Protein AF-0000000068884049 (afdb_homodimer)

Foldseek 3Di:
DDKDKDKLPDALVNLQVQCVLVPHDHDDSVVSRVVSVQADIKMFMDDVRHTFWMKGWHDDQEAEIEIPRTGGHPVCPPPCNSVVRVVVHVVVSVVRYDPPHYYYYDDDPPCVVVVVVVPDDDPDDVVRHHDDDDDDDDDPPPPVVVVPPVDDD/DDKDKDKLPDALVNLQVQCVLVPHDHDDSVVSRVVSVQADIKMFMDDVRHTFWMKGWHDDQEAEIEIPRTGGRPVCPPPCNSVVRVVVHVVVSVVRYDPPHYYYYDDDPPCVVVVVVVPDDDPDDVVRHHDDDDDDDDDPPPPVVPVPPPPPD

Structure (mmCIF, N/CA/C/O backbone):
data_AF-0000000068884049-model_v1
#
loop_
_entity.id
_entity.type
_entity.pdbx_description
1 polymer 'N-acetyltransferase domain-containing protein'
#
loop_
_atom_site.group_PDB
_atom_site.id
_atom_site.type_symbol
_atom_site.label_atom_id
_atom_site.label_alt_id
_atom_site.label_comp_id
_atom_site.label_asym_id
_atom_site.label_entity_id
_atom_site.label_seq_id
_atom_site.pdbx_PDB_ins_code
_atom_site.Cartn_x
_atom_site.Cartn_y
_atom_site.Cartn_z
_atom_site.occupancy
_atom_site.B_iso_or_equiv
_atom_site.auth_seq_id
_atom_site.auth_comp_id
_atom_site.auth_asym_id
_atom_site.auth_atom_id
_atom_site.pdbx_PDB_model_num
ATOM 1 N N . MET A 1 1 ? 10.391 31.203 7.555 1 81.56 1 MET A N 1
ATOM 2 C CA . MET A 1 1 ? 9.609 30.016 7.879 1 81.56 1 MET A CA 1
ATOM 3 C C . MET A 1 1 ? 10.523 28.812 8.086 1 81.56 1 MET A C 1
ATOM 5 O O . MET A 1 1 ? 11.328 28.469 7.223 1 81.56 1 MET A O 1
ATOM 9 N N . CYS A 1 2 ? 10.578 28.375 9.461 1 93.12 2 CYS A N 1
ATOM 10 C CA . CYS A 1 2 ? 11.469 27.281 9.82 1 93.12 2 CYS A CA 1
ATOM 11 C C . CYS A 1 2 ? 10.711 25.953 9.859 1 93.12 2 CYS A C 1
ATOM 13 O O . CYS A 1 2 ? 9.844 25.766 10.711 1 93.12 2 CYS A O 1
ATOM 15 N N . ILE A 1 3 ? 10.984 25.109 8.938 1 98.19 3 ILE A N 1
ATOM 16 C CA . ILE A 1 3 ? 10.359 23.781 8.891 1 98.19 3 ILE A CA 1
ATOM 17 C C . ILE A 1 3 ? 11.195 22.781 9.68 1 98.19 3 ILE A C 1
ATOM 19 O O . ILE A 1 3 ? 12.422 22.75 9.531 1 98.19 3 ILE A O 1
ATOM 23 N N . SER A 1 4 ? 10.562 22.016 10.617 1 98.44 4 SER A N 1
ATOM 24 C CA . SER A 1 4 ? 11.227 20.938 11.32 1 98.44 4 SER A CA 1
ATOM 25 C C . SER A 1 4 ? 10.422 19.641 11.227 1 98.44 4 SER A C 1
ATOM 27 O O . SER A 1 4 ? 9.203 19.672 11.094 1 98.44 4 SER A O 1
ATOM 29 N N . ILE A 1 5 ? 11.141 18.484 11.289 1 98.75 5 ILE A N 1
ATOM 30 C CA . ILE A 1 5 ? 10.523 17.156 11.172 1 98.75 5 ILE A CA 1
ATOM 31 C C . ILE A 1 5 ? 10.812 16.344 12.438 1 98.75 5 ILE A C 1
ATOM 33 O O . ILE A 1 5 ? 11.953 16.281 12.898 1 98.75 5 ILE A O 1
ATOM 37 N N . GLN A 1 6 ? 9.797 15.781 12.984 1 98.81 6 GLN A N 1
ATOM 38 C CA . GLN A 1 6 ? 9.969 14.812 14.062 1 98.81 6 GLN A CA 1
ATOM 39 C C . GLN A 1 6 ? 9.586 13.406 13.602 1 98.81 6 GLN A C 1
ATOM 41 O O . GLN A 1 6 ? 8.484 13.195 13.086 1 98.81 6 GLN A O 1
ATOM 46 N N . GLN A 1 7 ? 10.484 12.438 13.875 1 98.44 7 GLN A N 1
ATOM 47 C CA . GLN A 1 7 ? 10.273 11.055 13.469 1 98.44 7 GLN A CA 1
ATOM 48 C C . GLN A 1 7 ? 9.453 10.289 14.5 1 98.44 7 GLN A C 1
ATOM 50 O O . GLN A 1 7 ? 9.656 10.461 15.711 1 98.44 7 GLN A O 1
ATOM 55 N N . ASP A 1 8 ? 8.531 9.547 14.008 1 98.12 8 ASP A N 1
ATOM 56 C CA . ASP A 1 8 ? 7.75 8.609 14.805 1 98.12 8 ASP A CA 1
ATOM 57 C C . ASP A 1 8 ? 7.102 9.312 16 1 98.12 8 ASP A C 1
ATOM 59 O O . ASP A 1 8 ? 7.109 8.789 17.109 1 98.12 8 ASP A O 1
ATOM 63 N N . ALA A 1 9 ? 6.609 10.516 15.734 1 98.12 9 ALA A N 1
ATOM 64 C CA . ALA A 1 9 ? 5.984 11.336 16.766 1 98.12 9 ALA A CA 1
ATOM 65 C C . ALA A 1 9 ? 4.484 11.469 16.531 1 98.12 9 ALA A C 1
ATOM 67 O O . ALA A 1 9 ? 3.795 12.195 17.25 1 98.12 9 ALA A O 1
ATOM 68 N N . LEU A 1 10 ? 3.979 10.789 15.531 1 98.75 10 LEU A N 1
ATOM 69 C CA . LEU A 1 10 ? 2.564 10.867 15.172 1 98.75 10 LEU A CA 1
ATOM 70 C C . LEU A 1 10 ? 1.708 10.109 16.188 1 98.75 10 LEU A C 1
ATOM 72 O O . LEU A 1 10 ? 1.851 8.891 16.328 1 98.75 10 LEU A O 1
ATOM 76 N N . THR A 1 11 ? 0.902 10.859 16.891 1 98.62 11 THR A N 1
ATOM 77 C CA . THR A 1 11 ? -0.038 10.242 17.812 1 98.62 11 THR A CA 1
ATOM 78 C C . THR A 1 11 ? -1.391 10.016 17.156 1 98.62 11 THR A C 1
ATOM 80 O O . THR A 1 11 ? -1.687 10.617 16.109 1 98.62 11 THR A O 1
ATOM 83 N N . ALA A 1 12 ? -2.197 9.164 17.797 1 98.81 12 ALA A N 1
ATOM 84 C CA . ALA A 1 12 ? -3.539 8.914 17.281 1 98.81 12 ALA A CA 1
ATOM 85 C C . ALA A 1 12 ? -4.352 10.203 17.203 1 98.81 12 ALA A C 1
ATOM 87 O O . ALA A 1 12 ? -5.078 10.438 16.25 1 98.81 12 ALA A O 1
ATOM 88 N N . GLU A 1 13 ? -4.18 11.016 18.156 1 98.5 13 GLU A N 1
ATOM 89 C CA . GLU A 1 13 ? -4.898 12.281 18.203 1 98.5 13 GLU A CA 1
ATOM 90 C C . GLU A 1 13 ? -4.492 13.195 17.047 1 98.5 13 GLU A C 1
ATOM 92 O O . GLU A 1 13 ? -5.352 13.766 16.375 1 98.5 13 GLU A O 1
ATOM 97 N N . LEU A 1 14 ? -3.215 13.352 16.875 1 98.62 14 LEU A N 1
ATOM 98 C CA . LEU A 1 14 ? -2.713 14.195 15.805 1 98.62 14 LEU A CA 1
ATOM 99 C C . LEU A 1 14 ? -3.135 13.656 14.445 1 98.62 14 LEU A C 1
ATOM 101 O O . LEU A 1 14 ? -3.531 14.422 13.562 1 98.62 14 LEU A O 1
ATOM 105 N N . TYR A 1 15 ? -3.023 12.367 14.344 1 98.88 15 TYR A N 1
ATOM 106 C CA . TYR A 1 15 ? -3.432 11.68 13.125 1 98.88 15 TYR A CA 1
ATOM 107 C C . TYR A 1 15 ? -4.875 12.023 12.766 1 98.88 15 TYR A C 1
ATOM 109 O O . TYR A 1 15 ? -5.152 12.484 11.656 1 98.88 15 TYR A O 1
ATOM 117 N N . VAL A 1 16 ? -5.762 11.867 13.672 1 98.75 16 VAL A N 1
ATOM 118 C CA . VAL A 1 16 ? -7.188 12.07 13.438 1 98.75 16 VAL A CA 1
ATOM 119 C C . VAL A 1 16 ? -7.461 13.555 13.195 1 98.75 16 VAL A C 1
ATOM 121 O O . VAL A 1 16 ? -8.188 13.914 12.258 1 98.75 16 VAL A O 1
ATOM 124 N N . SER A 1 17 ? -6.832 14.422 13.961 1 98.38 17 SER A N 1
ATOM 125 C CA . SER A 1 17 ? -7.098 15.859 13.875 1 98.38 17 SER A CA 1
ATOM 126 C C . SER A 1 17 ? -6.641 16.422 12.539 1 98.38 17 SER A C 1
ATOM 128 O O . SER A 1 17 ? -7.355 17.219 11.922 1 98.38 17 SER A O 1
ATOM 130 N N . VAL A 1 18 ? -5.449 16.047 12.055 1 98.69 18 VAL A N 1
ATOM 131 C CA . VAL A 1 18 ? -4.902 16.594 10.812 1 98.69 18 VAL A CA 1
ATOM 132 C C . VAL A 1 18 ? -5.715 16.078 9.625 1 98.69 18 VAL A C 1
ATOM 134 O O . VAL A 1 18 ? -6.035 16.844 8.711 1 98.69 18 VAL A O 1
ATOM 137 N N . ARG A 1 19 ? -6.055 14.812 9.641 1 98.38 19 ARG A N 1
ATOM 138 C CA . ARG A 1 19 ? -6.875 14.242 8.57 1 98.38 19 ARG A CA 1
ATOM 139 C C . ARG A 1 19 ? -8.242 14.922 8.516 1 98.38 19 ARG A C 1
ATOM 141 O O . ARG A 1 19 ? -8.727 15.258 7.43 1 98.38 19 ARG A O 1
ATOM 148 N N . ASP A 1 20 ? -8.82 15.195 9.664 1 97.94 20 ASP A N 1
ATOM 149 C CA . ASP A 1 20 ? -10.117 15.859 9.734 1 97.94 20 ASP A CA 1
ATOM 150 C C . ASP A 1 20 ? -10.047 17.266 9.141 1 97.94 20 ASP A C 1
ATOM 152 O O . ASP A 1 20 ? -10.977 17.719 8.477 1 97.94 20 ASP A O 1
ATOM 156 N N . ALA A 1 21 ? -8.977 17.891 9.391 1 97.81 21 ALA A N 1
ATOM 157 C CA . ALA A 1 21 ? -8.805 19.281 8.977 1 97.81 21 ALA A CA 1
ATOM 158 C C . ALA A 1 21 ? -8.852 19.422 7.461 1 97.81 21 ALA A C 1
ATOM 160 O O . ALA A 1 21 ? -9.148 20.484 6.934 1 97.81 21 ALA A O 1
ATOM 161 N N . VAL A 1 22 ? -8.539 18.344 6.766 1 96.75 22 VAL A N 1
ATOM 162 C CA . VAL A 1 22 ? -8.523 18.438 5.309 1 96.75 22 VAL A CA 1
ATOM 163 C C . VAL A 1 22 ? -9.68 17.625 4.727 1 96.75 22 VAL A C 1
ATOM 165 O O . VAL A 1 22 ? -9.719 17.359 3.521 1 96.75 22 VAL A O 1
ATOM 168 N N . GLY A 1 23 ? -10.562 17.141 5.531 1 96.31 23 GLY A N 1
ATOM 169 C CA . GLY A 1 23 ? -11.805 16.531 5.074 1 96.31 23 GLY A CA 1
ATOM 170 C C . GLY A 1 23 ? -11.656 15.055 4.762 1 96.31 23 GLY A C 1
ATOM 171 O O . GLY A 1 23 ? -12.469 14.492 4.027 1 96.31 23 GLY A O 1
ATOM 172 N N . PHE A 1 24 ? -10.656 14.359 5.262 1 97.12 24 PHE A N 1
ATOM 173 C CA . PHE A 1 24 ? -10.516 12.922 5.055 1 97.12 24 PHE A CA 1
ATOM 174 C C . PHE A 1 24 ? -11.469 12.156 5.961 1 97.12 24 PHE A C 1
ATOM 176 O O . PHE A 1 24 ? -12.008 12.711 6.922 1 97.12 24 PHE A O 1
ATOM 183 N N . TYR A 1 25 ? -11.648 10.922 5.621 1 97.06 25 TYR A N 1
ATOM 184 C CA . TYR A 1 25 ? -12.531 10.086 6.418 1 97.06 25 TYR A CA 1
ATOM 185 C C . TYR A 1 25 ? -12.094 10.062 7.879 1 97.06 25 TYR A C 1
ATOM 187 O O . TYR A 1 25 ? -10.906 9.922 8.18 1 97.06 25 TYR A O 1
ATOM 195 N N . HIS A 1 26 ? -13.07 10.188 8.75 1 98.38 26 HIS A N 1
ATOM 196 C CA . HIS A 1 26 ? -12.812 10.195 10.188 1 98.38 26 HIS A CA 1
ATOM 197 C C . HIS A 1 26 ? -12.742 8.781 10.742 1 98.38 26 HIS A C 1
ATOM 199 O O . HIS A 1 26 ? -13.727 8.039 10.68 1 98.38 26 HIS A O 1
ATOM 205 N N . TYR A 1 27 ? -11.594 8.438 11.352 1 98.38 27 TYR A N 1
ATOM 206 C CA . TYR A 1 27 ? -11.438 7.156 12.031 1 98.38 27 TYR A CA 1
ATOM 207 C C . TYR A 1 27 ? -11.516 7.328 13.539 1 98.38 27 TYR A C 1
ATOM 209 O O . TYR A 1 27 ? -11.102 8.359 14.078 1 98.38 27 TYR A O 1
ATOM 217 N N . ASP A 1 28 ? -11.969 6.254 14.164 1 98.12 28 ASP A N 1
ATOM 218 C CA . ASP A 1 28 ? -11.914 6.219 15.625 1 98.12 28 ASP A CA 1
ATOM 219 C C . ASP A 1 28 ? -10.469 6.293 16.125 1 98.12 28 ASP A C 1
ATOM 221 O O . ASP A 1 28 ? -9.57 5.699 15.523 1 98.12 28 ASP A O 1
ATOM 225 N N . ARG A 1 29 ? -10.336 6.93 17.25 1 98.38 29 ARG A N 1
ATOM 226 C CA . ARG A 1 29 ? -9 7.133 17.797 1 98.38 29 ARG A CA 1
ATOM 227 C C . ARG A 1 29 ? -8.32 5.801 18.109 1 98.38 29 ARG A C 1
ATOM 229 O O . ARG A 1 29 ? -7.113 5.652 17.922 1 98.38 29 ARG A O 1
ATOM 236 N N . GLU A 1 30 ? -9.062 4.895 18.578 1 98.62 30 GLU A N 1
ATOM 237 C CA . GLU A 1 30 ? -8.492 3.592 18.906 1 98.62 30 GLU A CA 1
ATOM 238 C C . GLU A 1 30 ? -8.031 2.871 17.641 1 98.62 30 GLU A C 1
ATOM 240 O O . GLU A 1 30 ? -6.98 2.217 17.641 1 98.62 30 GLU A O 1
ATOM 245 N N . ASP A 1 31 ? -8.82 2.971 16.625 1 98.81 31 ASP A N 1
ATOM 246 C CA . ASP A 1 31 ? -8.406 2.402 15.344 1 98.81 31 ASP A CA 1
ATOM 247 C C . ASP A 1 31 ? -7.129 3.072 14.828 1 98.81 31 ASP A C 1
ATOM 249 O O . ASP A 1 31 ? -6.23 2.402 14.32 1 98.81 31 ASP A O 1
ATOM 253 N N . ALA A 1 32 ? -7.113 4.391 15 1 98.81 32 ALA A N 1
ATOM 254 C CA . ALA A 1 32 ? -5.926 5.141 14.602 1 98.81 32 ALA A CA 1
ATOM 255 C C . ALA A 1 32 ? -4.699 4.691 15.398 1 98.81 32 ALA A C 1
ATOM 257 O O . ALA A 1 32 ? -3.617 4.516 14.836 1 98.81 32 ALA A O 1
ATOM 258 N N . ARG A 1 33 ? -4.891 4.535 16.656 1 98.81 33 ARG A N 1
ATOM 259 C CA . ARG A 1 33 ? -3.793 4.086 17.5 1 98.81 33 ARG A CA 1
ATOM 260 C C . ARG A 1 33 ? -3.27 2.729 17.047 1 98.81 33 ARG A C 1
ATOM 262 O O . ARG A 1 33 ? -2.061 2.535 16.922 1 98.81 33 ARG A O 1
ATOM 269 N N . MET A 1 34 ? -4.133 1.766 16.812 1 98.81 34 MET A N 1
ATOM 270 C CA . MET A 1 34 ? -3.752 0.428 16.359 1 98.81 34 MET A CA 1
ATOM 271 C C . MET A 1 34 ? -3.045 0.484 15.016 1 98.81 34 MET A C 1
ATOM 273 O O . MET A 1 34 ? -2.066 -0.229 14.797 1 98.81 34 MET A O 1
ATOM 277 N N . ALA A 1 35 ? -3.574 1.325 14.172 1 98.88 35 ALA A N 1
ATOM 278 C CA . ALA A 1 35 ? -2.969 1.471 12.844 1 98.88 35 ALA A CA 1
ATOM 279 C C . ALA A 1 35 ? -1.554 2.031 12.953 1 98.88 35 ALA A C 1
ATOM 281 O O . ALA A 1 35 ? -0.64 1.56 12.273 1 98.88 35 ALA A O 1
ATOM 282 N N . LEU A 1 36 ? -1.418 3.082 13.766 1 98.81 36 LEU A N 1
ATOM 283 C CA . LEU A 1 36 ? -0.105 3.697 13.922 1 98.81 36 LEU A CA 1
ATOM 284 C C . LEU A 1 36 ? 0.884 2.717 14.547 1 98.81 36 LEU A C 1
ATOM 286 O O . LEU A 1 36 ? 2.061 2.695 14.172 1 98.81 36 LEU A O 1
ATOM 290 N N . ASP A 1 37 ? 0.431 1.861 15.453 1 98.44 37 ASP A N 1
ATOM 291 C CA . ASP A 1 37 ? 1.274 0.846 16.078 1 98.44 37 ASP A CA 1
ATOM 292 C C . ASP A 1 37 ? 1.712 -0.205 15.055 1 98.44 37 ASP A C 1
ATOM 294 O O . ASP A 1 37 ? 2.797 -0.776 15.172 1 98.44 37 ASP A O 1
ATOM 298 N N . GLY A 1 38 ? 0.862 -0.448 14.102 1 98.62 38 GLY A N 1
ATOM 299 C CA . GLY A 1 38 ? 1.14 -1.484 13.125 1 98.62 38 GLY A CA 1
ATOM 300 C C . GLY A 1 38 ? 1.863 -0.964 11.891 1 98.62 38 GLY A C 1
ATOM 301 O O . GLY A 1 38 ? 2.26 -1.743 11.023 1 98.62 38 GLY A O 1
ATOM 302 N N . GLY A 1 39 ? 2.033 0.363 11.773 1 98.62 39 GLY A N 1
ATOM 303 C CA . GLY A 1 39 ? 2.748 0.95 10.656 1 98.62 39 GLY A CA 1
ATOM 304 C C . GLY A 1 39 ? 4.254 0.871 10.797 1 98.62 39 GLY A C 1
ATOM 305 O O . GLY A 1 39 ? 4.762 0.289 11.758 1 98.62 39 GLY A O 1
ATOM 306 N N . LEU A 1 40 ? 4.996 1.394 9.836 1 98.75 40 LEU A N 1
ATOM 307 C CA . LEU A 1 40 ? 6.453 1.308 9.852 1 98.75 40 LEU A CA 1
ATOM 308 C C . LEU A 1 40 ? 7.066 2.578 10.43 1 98.75 40 LEU A C 1
ATOM 310 O O . LEU A 1 40 ? 7.785 2.523 11.43 1 98.75 40 LEU A O 1
ATOM 314 N N . TYR A 1 41 ? 6.742 3.688 9.648 1 98.38 41 TYR A N 1
ATOM 315 C CA . TYR A 1 41 ? 7.312 4.988 9.984 1 98.38 41 TYR A CA 1
ATOM 316 C C . TYR A 1 41 ? 6.258 6.082 9.914 1 98.38 41 TYR A C 1
ATOM 318 O O . TYR A 1 41 ? 5.262 5.949 9.203 1 98.38 41 TYR A O 1
ATOM 326 N N . SER A 1 42 ? 6.527 7.121 10.727 1 98.88 42 SER A N 1
ATOM 327 C CA . SER A 1 42 ? 5.715 8.328 10.602 1 98.88 42 SER A CA 1
ATOM 328 C C . SER A 1 42 ? 6.539 9.578 10.883 1 98.88 42 SER A C 1
ATOM 330 O O . SER A 1 42 ? 7.613 9.5 11.484 1 98.88 42 SER A O 1
ATOM 332 N N . VAL A 1 43 ? 6.004 10.703 10.414 1 98.81 43 VAL A N 1
ATOM 333 C CA . VAL A 1 43 ? 6.641 11.984 10.711 1 98.81 43 VAL A CA 1
ATOM 334 C C . VAL A 1 43 ? 5.578 13.039 10.977 1 98.81 43 VAL A C 1
ATOM 336 O O . VAL A 1 43 ? 4.453 12.945 10.484 1 98.81 43 VAL A O 1
ATOM 339 N N . VAL A 1 44 ? 5.988 13.961 11.766 1 98.94 44 VAL A N 1
ATOM 340 C CA . VAL A 1 44 ? 5.242 15.195 11.969 1 98.94 44 VAL A CA 1
ATOM 341 C C . VAL A 1 44 ? 6.102 16.391 11.578 1 98.94 44 VAL A C 1
ATOM 343 O O . VAL A 1 44 ? 7.258 16.5 11.992 1 98.94 44 VAL A O 1
ATOM 346 N N . ALA A 1 45 ? 5.566 17.219 10.758 1 98.88 45 ALA A N 1
ATOM 347 C CA . ALA A 1 45 ? 6.238 18.453 10.359 1 98.88 45 ALA A CA 1
ATOM 348 C C . ALA A 1 45 ? 5.703 19.641 11.141 1 98.88 45 ALA A C 1
ATOM 350 O O . ALA A 1 45 ? 4.492 19.766 11.344 1 98.88 45 ALA A O 1
ATOM 351 N N . TYR A 1 46 ? 6.602 20.5 11.492 1 98.75 46 TYR A N 1
ATOM 352 C CA . TYR A 1 46 ? 6.27 21.719 12.195 1 98.75 46 TYR A CA 1
ATOM 353 C C . TYR A 1 46 ? 6.781 22.938 11.438 1 98.75 46 TYR A C 1
ATOM 355 O O . TYR A 1 46 ? 7.852 22.891 10.828 1 98.75 46 TYR A O 1
ATOM 363 N N . VAL A 1 47 ? 5.973 24 11.5 1 98.5 47 VAL A N 1
ATOM 364 C CA . VAL A 1 47 ? 6.414 25.328 11.055 1 98.5 47 VAL A CA 1
ATOM 365 C C . VAL A 1 47 ? 6.359 26.312 12.227 1 98.5 47 VAL A C 1
ATOM 367 O O . VAL A 1 47 ? 5.293 26.547 12.797 1 98.5 47 VAL A O 1
ATOM 370 N N . ASP A 1 48 ? 7.531 26.781 12.555 1 97.56 48 ASP A N 1
ATOM 371 C CA . ASP A 1 48 ? 7.637 27.703 13.68 1 97.56 48 ASP A CA 1
ATOM 372 C C . ASP A 1 48 ? 6.992 27.109 14.93 1 97.56 48 ASP A C 1
ATOM 374 O O . ASP A 1 48 ? 6.227 27.797 15.617 1 97.56 48 ASP A O 1
ATOM 378 N N . GLY A 1 49 ? 7.121 25.797 15.047 1 97.06 49 GLY A N 1
ATOM 379 C CA . GLY A 1 49 ? 6.707 25.125 16.266 1 97.06 49 GLY A CA 1
ATOM 380 C C . GLY A 1 49 ? 5.27 24.641 16.219 1 97.06 49 GLY A C 1
ATOM 381 O O . GLY A 1 49 ? 4.793 24 17.156 1 97.06 49 GLY A O 1
ATOM 382 N N . GLN A 1 50 ? 4.594 24.922 15.141 1 98 50 GLN A N 1
ATOM 383 C CA . GLN A 1 50 ? 3.203 24.516 14.992 1 98 50 GLN A CA 1
ATOM 384 C C . GLN A 1 50 ? 3.082 23.344 14.016 1 98 50 GLN A C 1
ATOM 386 O O . GLN A 1 50 ? 3.771 23.312 12.992 1 98 50 GLN A O 1
ATOM 391 N N . VAL A 1 51 ? 2.135 22.438 14.406 1 98.69 51 VAL A N 1
ATOM 392 C CA . VAL A 1 51 ? 1.917 21.312 13.516 1 98.69 51 VAL A CA 1
ATOM 393 C C . VAL A 1 51 ? 1.484 21.812 12.133 1 98.69 51 VAL A C 1
ATOM 395 O O . VAL A 1 51 ? 0.552 22.609 12.023 1 98.69 51 VAL A O 1
ATOM 398 N N . ALA A 1 52 ? 2.234 21.281 11.109 1 98.81 52 ALA A N 1
ATOM 399 C CA . ALA A 1 52 ? 1.971 21.766 9.758 1 98.81 52 ALA A CA 1
ATOM 400 C C . ALA A 1 52 ? 1.571 20.625 8.828 1 98.81 52 ALA A C 1
ATOM 402 O O . ALA A 1 52 ? 0.92 20.844 7.805 1 98.81 52 ALA A O 1
ATOM 403 N N . GLY A 1 53 ? 1.95 19.438 9.141 1 98.81 53 GLY A N 1
ATOM 404 C CA . GLY A 1 53 ? 1.648 18.297 8.289 1 98.81 53 GLY A CA 1
ATOM 405 C C . GLY A 1 53 ? 2.127 16.984 8.867 1 98.81 53 GLY A C 1
ATOM 406 O O . GLY A 1 53 ? 2.816 16.953 9.891 1 98.81 53 GLY A O 1
ATOM 407 N N . ILE A 1 54 ? 1.684 15.906 8.273 1 98.94 54 ILE A N 1
ATOM 408 C CA . ILE A 1 54 ? 2.047 14.562 8.719 1 98.94 54 ILE A CA 1
ATOM 409 C C . ILE A 1 54 ? 2.295 13.672 7.5 1 98.94 54 ILE A C 1
ATOM 411 O O . ILE A 1 54 ? 1.944 14.039 6.375 1 98.94 54 ILE A O 1
ATOM 415 N N . GLY A 1 55 ? 2.928 12.57 7.688 1 98.88 55 GLY A N 1
ATOM 416 C CA . GLY A 1 55 ? 3.088 11.469 6.742 1 98.88 55 GLY A CA 1
ATOM 417 C C . GLY A 1 55 ? 3.406 10.148 7.414 1 98.88 55 GLY A C 1
ATOM 418 O O . GLY A 1 55 ? 3.941 10.125 8.523 1 98.88 55 GLY A O 1
ATOM 419 N N . ARG A 1 56 ? 3.098 9.133 6.734 1 98.81 56 ARG A N 1
ATOM 420 C CA . ARG A 1 56 ? 3.477 7.844 7.305 1 98.81 56 ARG A CA 1
ATOM 421 C C . ARG A 1 56 ? 3.695 6.801 6.215 1 98.81 56 ARG A C 1
ATOM 423 O O . ARG A 1 56 ? 3.359 7.035 5.051 1 98.81 56 ARG A O 1
ATOM 430 N N . VAL A 1 57 ? 4.305 5.723 6.641 1 98.94 57 VAL A N 1
ATOM 431 C CA . VAL A 1 57 ? 4.645 4.621 5.746 1 98.94 57 VAL A CA 1
ATOM 432 C C . VAL A 1 57 ? 4.117 3.307 6.324 1 98.94 57 VAL A C 1
ATOM 434 O O . VAL A 1 57 ? 4.25 3.051 7.523 1 98.94 57 VAL A O 1
ATOM 437 N N . VAL A 1 58 ? 3.453 2.564 5.508 1 98.94 58 VAL A N 1
ATOM 438 C CA . VAL A 1 58 ? 3.178 1.162 5.801 1 98.94 58 VAL A CA 1
ATOM 439 C C . VAL A 1 58 ? 3.883 0.271 4.781 1 98.94 58 VAL A C 1
ATOM 441 O O . VAL A 1 58 ? 4.348 0.75 3.746 1 98.94 58 VAL A O 1
ATOM 444 N N . GLY A 1 59 ? 4.035 -1.051 5.102 1 98.94 59 GLY A N 1
ATOM 445 C CA . GLY A 1 59 ? 4.762 -1.961 4.23 1 98.94 59 GLY A CA 1
ATOM 446 C C . GLY A 1 59 ? 5.324 -3.164 4.961 1 98.94 59 GLY A C 1
ATOM 447 O O . GLY A 1 59 ? 4.809 -3.561 6.008 1 98.94 59 GLY A O 1
ATOM 448 N N . ASP A 1 60 ? 6.324 -3.766 4.32 1 98.94 60 ASP A N 1
ATOM 449 C CA . ASP A 1 60 ? 6.883 -4.98 4.902 1 98.94 60 ASP A CA 1
ATOM 450 C C . ASP A 1 60 ? 8.266 -4.727 5.484 1 98.94 60 ASP A C 1
ATOM 452 O O . ASP A 1 60 ? 8.922 -5.648 5.973 1 98.94 60 ASP A O 1
ATOM 456 N N . GLY A 1 61 ? 8.734 -3.508 5.344 1 98.88 61 GLY A N 1
ATOM 457 C CA . GLY A 1 61 ? 9.961 -3.078 5.996 1 98.88 61 GLY A CA 1
ATOM 458 C C . GLY A 1 61 ? 11.211 -3.449 5.219 1 98.88 61 GLY A C 1
ATOM 459 O O . GLY A 1 61 ? 12.328 -3.256 5.703 1 98.88 61 GLY A O 1
ATOM 460 N N . ARG A 1 62 ? 11.016 -3.975 3.957 1 98.88 62 ARG A N 1
ATOM 461 C CA . ARG A 1 62 ? 12.203 -4.395 3.229 1 98.88 62 ARG A CA 1
ATOM 462 C C . ARG A 1 62 ? 12.023 -4.203 1.726 1 98.88 62 ARG A C 1
ATOM 464 O O . ARG A 1 62 ? 12.812 -3.506 1.083 1 98.88 62 ARG A O 1
ATOM 471 N N . ILE A 1 63 ? 10.961 -4.699 1.115 1 98.94 63 ILE A N 1
ATOM 472 C CA . ILE A 1 63 ? 10.797 -4.723 -0.333 1 98.94 63 ILE A CA 1
ATOM 473 C C . ILE A 1 63 ? 9.719 -3.723 -0.745 1 98.94 63 ILE A C 1
ATOM 475 O O . ILE A 1 63 ? 9.891 -2.99 -1.724 1 98.94 63 ILE A O 1
ATOM 479 N N . ALA A 1 64 ? 8.586 -3.684 -0.057 1 98.94 64 ALA A N 1
ATOM 480 C CA . ALA A 1 64 ? 7.43 -2.904 -0.488 1 98.94 64 ALA A CA 1
ATOM 481 C C . ALA A 1 64 ? 7.008 -1.906 0.587 1 98.94 64 ALA A C 1
ATOM 483 O O . ALA A 1 64 ? 6.781 -2.285 1.738 1 98.94 64 ALA A O 1
ATOM 484 N N . PHE A 1 65 ? 6.871 -0.667 0.162 1 98.94 65 PHE A N 1
ATOM 485 C CA . PHE A 1 65 ? 6.473 0.44 1.022 1 98.94 65 PHE A CA 1
ATOM 486 C C . PHE A 1 65 ? 5.367 1.261 0.368 1 98.94 65 PHE A C 1
ATOM 488 O O . PHE A 1 65 ? 5.344 1.418 -0.854 1 98.94 65 PHE A O 1
ATOM 495 N N . PHE A 1 66 ? 4.52 1.762 1.194 1 98.94 66 PHE A N 1
ATOM 496 C CA . PHE A 1 66 ? 3.459 2.637 0.709 1 98.94 66 PHE A CA 1
ATOM 497 C C . PHE A 1 66 ? 3.355 3.893 1.568 1 98.94 66 PHE A C 1
ATOM 499 O O . PHE A 1 66 ? 3.254 3.805 2.793 1 98.94 66 PHE A O 1
ATOM 506 N N . ILE A 1 67 ? 3.439 4.992 0.915 1 98.88 67 ILE A N 1
ATOM 507 C CA . ILE A 1 67 ? 3.232 6.262 1.597 1 98.88 67 ILE A CA 1
ATOM 508 C C . ILE A 1 67 ? 1.736 6.523 1.758 1 98.88 67 ILE A C 1
ATOM 510 O O . ILE A 1 67 ? 0.967 6.375 0.805 1 98.88 67 ILE A O 1
ATOM 514 N N . LYS A 1 68 ? 1.382 6.82 2.947 1 98.44 68 LYS A N 1
ATOM 515 C CA . LYS A 1 68 ? -0.015 7.059 3.301 1 98.44 68 LYS A CA 1
ATOM 516 C C . LYS A 1 68 ? -0.162 8.328 4.137 1 98.44 68 LYS A C 1
ATOM 518 O O . LYS A 1 68 ? 0.739 8.688 4.898 1 98.44 68 LYS A O 1
ATOM 523 N N . ASP A 1 69 ? -1.255 9.047 3.953 1 98.25 69 ASP A N 1
ATOM 524 C CA . ASP A 1 69 ? -1.669 10.156 4.812 1 98.25 69 ASP A CA 1
ATOM 525 C C . ASP A 1 69 ? -0.618 11.258 4.828 1 98.25 69 ASP A C 1
ATOM 527 O O . ASP A 1 69 ? -0.303 11.812 5.887 1 98.25 69 ASP A O 1
ATOM 531 N N . LEU A 1 70 ? -0.018 11.453 3.674 1 98.75 70 LEU A N 1
ATOM 532 C CA . LEU A 1 70 ? 0.742 12.695 3.566 1 98.75 70 LEU A CA 1
ATOM 533 C C . LEU A 1 70 ? -0.192 13.891 3.449 1 98.75 70 LEU A C 1
ATOM 535 O O . LEU A 1 70 ? -0.794 14.117 2.396 1 98.75 70 LEU A O 1
ATOM 539 N N . VAL A 1 71 ? -0.288 14.633 4.527 1 98.75 71 VAL A N 1
ATOM 540 C CA . VAL A 1 71 ? -1.242 15.734 4.637 1 98.75 71 VAL A CA 1
ATOM 541 C C . VAL A 1 71 ? -0.528 16.984 5.121 1 98.75 71 VAL A C 1
ATOM 543 O O . VAL A 1 71 ? 0.227 16.953 6.094 1 98.75 71 VAL A O 1
ATOM 546 N N . VAL A 1 72 ? -0.73 18.016 4.414 1 98.75 72 VAL A N 1
ATOM 547 C CA . VAL A 1 72 ? -0.271 19.328 4.82 1 98.75 72 VAL A CA 1
ATOM 548 C C . VAL A 1 72 ? -1.473 20.234 5.074 1 98.75 72 VAL A C 1
ATOM 550 O O . VAL A 1 72 ? -2.377 20.328 4.242 1 98.75 72 VAL A O 1
ATOM 553 N N . LEU A 1 73 ? -1.484 20.844 6.258 1 98.69 73 LEU A N 1
ATOM 554 C CA . LEU A 1 73 ? -2.58 21.75 6.57 1 98.69 73 LEU A CA 1
ATOM 555 C C . LEU A 1 73 ? -2.646 22.891 5.559 1 98.69 73 LEU A C 1
ATOM 557 O O . LEU A 1 73 ? -1.61 23.391 5.109 1 98.69 73 LEU A O 1
ATOM 561 N N . PRO A 1 74 ? -3.82 23.359 5.266 1 97.62 74 PRO A N 1
ATOM 562 C CA . PRO A 1 74 ? -4.02 24.312 4.168 1 97.62 74 PRO A CA 1
ATOM 563 C C . PRO A 1 74 ? -3.168 25.578 4.316 1 97.62 74 PRO A C 1
ATOM 565 O O . PRO A 1 74 ? -2.572 26.031 3.342 1 97.62 74 PRO A O 1
ATOM 568 N N . GLN A 1 75 ? -3.021 26.078 5.473 1 96.88 75 GLN A N 1
ATOM 569 C CA . GLN A 1 75 ? -2.312 27.344 5.688 1 96.88 75 GLN A CA 1
ATOM 570 C C . GLN A 1 75 ? -0.813 27.172 5.465 1 96.88 75 GLN A C 1
ATOM 572 O O . GLN A 1 75 ? -0.082 28.156 5.355 1 96.88 75 GLN A O 1
ATOM 577 N N . TYR A 1 76 ? -0.376 25.906 5.348 1 97.81 76 TYR A N 1
ATOM 578 C CA . TYR A 1 76 ? 1.056 25.672 5.191 1 97.81 76 TYR A CA 1
ATOM 579 C C . TYR A 1 76 ? 1.367 25.078 3.822 1 97.81 76 TYR A C 1
ATOM 581 O O . TYR A 1 76 ? 2.514 24.719 3.541 1 97.81 76 TYR A O 1
ATOM 589 N N . GLN A 1 77 ? 0.387 24.938 2.953 1 96.25 77 GLN A N 1
ATOM 590 C CA . GLN A 1 77 ? 0.604 24.406 1.61 1 96.25 77 GLN A CA 1
ATOM 591 C C . GLN A 1 77 ? 1.338 25.406 0.732 1 96.25 77 GLN A C 1
ATOM 593 O O . GLN A 1 77 ? 1.214 26.625 0.931 1 96.25 77 GLN A O 1
ATOM 598 N N . GLY A 1 78 ? 2.129 24.875 -0.147 1 94.69 78 GLY A N 1
ATOM 599 C CA . GLY A 1 78 ? 2.875 25.734 -1.055 1 94.69 78 GLY A CA 1
ATOM 600 C C . GLY A 1 78 ? 4.148 26.297 -0.443 1 94.69 78 GLY A C 1
ATOM 601 O O . GLY A 1 78 ? 4.828 27.109 -1.056 1 94.69 78 GLY A O 1
ATOM 602 N N . GLY A 1 79 ? 4.477 25.859 0.733 1 95.19 79 GLY A N 1
ATOM 603 C CA . GLY A 1 79 ? 5.621 26.391 1.453 1 95.19 79 GLY A CA 1
ATOM 604 C C . GLY A 1 79 ? 6.734 25.391 1.651 1 95.19 79 GLY A C 1
ATOM 605 O O . GLY A 1 79 ? 7.656 25.625 2.436 1 95.19 79 GLY A O 1
ATOM 606 N N . GLY A 1 80 ? 6.617 24.25 1.056 1 97.88 80 GLY A N 1
ATOM 607 C CA . GLY A 1 80 ? 7.711 23.297 1.115 1 97.88 80 GLY A CA 1
ATOM 608 C C . GLY A 1 80 ? 7.5 22.203 2.154 1 97.88 80 GLY A C 1
ATOM 609 O O . GLY A 1 80 ? 8.281 21.25 2.236 1 97.88 80 GLY A O 1
ATOM 610 N N . VAL A 1 81 ? 6.445 22.266 2.93 1 98.62 81 VAL A N 1
ATO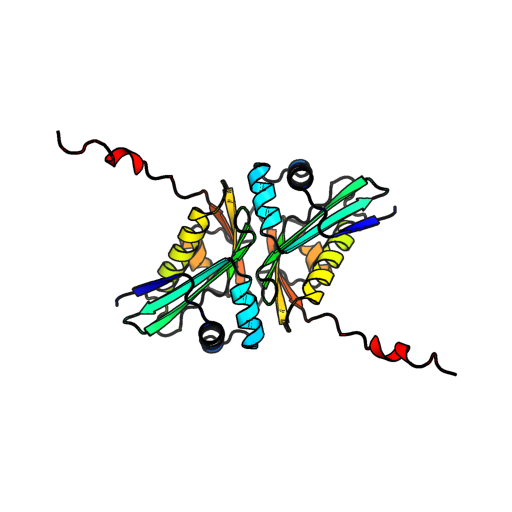M 611 C CA . VAL A 1 81 ? 6.18 21.312 4 1 98.62 81 VAL A CA 1
ATOM 612 C C . VAL A 1 81 ? 5.992 19.922 3.412 1 98.62 81 VAL A C 1
ATOM 614 O O . VAL A 1 81 ? 6.543 18.938 3.926 1 98.62 81 VAL A O 1
ATOM 617 N N . GLY A 1 82 ? 5.246 19.844 2.32 1 98.69 82 GLY A N 1
ATOM 618 C CA . GLY A 1 82 ? 5.047 18.562 1.67 1 98.69 82 GLY A CA 1
ATOM 619 C C . GLY A 1 82 ? 6.34 17.906 1.219 1 98.69 82 GLY A C 1
ATOM 620 O O . GLY A 1 82 ? 6.535 16.703 1.405 1 98.69 82 GLY A O 1
ATOM 621 N N . THR A 1 83 ? 7.176 18.719 0.661 1 98.69 83 THR A N 1
ATOM 622 C CA . THR A 1 83 ? 8.484 18.25 0.216 1 98.69 83 THR A CA 1
ATOM 623 C C . THR A 1 83 ? 9.305 17.734 1.394 1 98.69 83 THR A C 1
ATOM 625 O O . THR A 1 83 ? 9.906 16.656 1.31 1 98.69 83 THR A O 1
ATOM 628 N N . ALA A 1 84 ? 9.32 18.422 2.451 1 98.75 84 ALA A N 1
ATOM 629 C CA . ALA A 1 84 ? 10.078 18.031 3.637 1 98.75 84 ALA A CA 1
ATOM 630 C C . ALA A 1 84 ? 9.578 16.703 4.191 1 98.75 84 ALA A C 1
ATOM 632 O O . ALA A 1 84 ? 10.375 15.836 4.547 1 98.75 84 ALA A O 1
ATOM 633 N N . VAL A 1 85 ? 8.258 16.531 4.254 1 98.88 85 VAL A N 1
ATOM 634 C CA . VAL A 1 85 ? 7.645 15.305 4.75 1 98.88 85 VAL A CA 1
ATOM 635 C C . VAL A 1 85 ? 8.008 14.141 3.84 1 98.88 85 VAL A C 1
ATOM 637 O O . VAL A 1 85 ? 8.484 13.102 4.309 1 98.88 85 VAL A O 1
ATOM 640 N N . LEU A 1 86 ? 7.855 14.344 2.557 1 98.88 86 LEU A N 1
ATOM 641 C CA . LEU A 1 86 ? 8.109 13.281 1.598 1 98.88 86 LEU A CA 1
ATOM 642 C C . LEU A 1 86 ? 9.578 12.859 1.632 1 98.88 86 LEU A C 1
ATOM 644 O O . LEU A 1 86 ? 9.883 11.664 1.665 1 98.88 86 LEU A O 1
ATOM 648 N N . ARG A 1 87 ? 10.461 13.773 1.674 1 98.62 87 ARG A N 1
ATOM 649 C CA . ARG A 1 87 ? 11.891 13.477 1.705 1 98.62 87 ARG A CA 1
ATOM 650 C C . ARG A 1 87 ? 12.258 12.711 2.973 1 98.62 87 ARG A C 1
ATOM 652 O O . ARG A 1 87 ? 13.07 11.781 2.928 1 98.62 87 ARG A O 1
ATOM 659 N N . ALA A 1 88 ? 11.703 13.125 4.059 1 98.75 88 ALA A N 1
ATOM 660 C CA . ALA A 1 88 ? 11.977 12.438 5.316 1 98.75 88 ALA A CA 1
ATOM 661 C C . ALA A 1 88 ? 11.523 10.984 5.258 1 98.75 88 ALA A C 1
ATOM 663 O O . ALA A 1 88 ? 12.234 10.086 5.719 1 98.75 88 ALA A O 1
ATOM 664 N N . LEU A 1 89 ? 10.352 10.758 4.727 1 98.81 89 LEU A N 1
ATOM 665 C CA . LEU A 1 89 ? 9.828 9.398 4.625 1 98.81 89 LEU A CA 1
ATOM 666 C C . LEU A 1 89 ? 10.688 8.547 3.695 1 98.81 89 LEU A C 1
ATOM 668 O O . LEU A 1 89 ? 11.016 7.406 4.02 1 98.81 89 LEU A O 1
ATOM 672 N N . ILE A 1 90 ? 11.086 9.102 2.561 1 98.75 90 ILE A N 1
ATOM 673 C CA . ILE A 1 90 ? 11.891 8.367 1.592 1 98.75 90 ILE A CA 1
ATOM 674 C C . ILE A 1 90 ? 13.25 8.039 2.193 1 98.75 90 ILE A C 1
ATOM 676 O O . ILE A 1 90 ? 13.766 6.926 2.027 1 98.75 90 ILE A O 1
ATOM 680 N N . THR A 1 91 ? 13.812 8.992 2.883 1 98.19 91 THR A N 1
ATOM 681 C CA . THR A 1 91 ? 15.094 8.758 3.537 1 98.19 91 THR A CA 1
ATOM 682 C C . THR A 1 91 ? 14.992 7.602 4.523 1 98.19 91 THR A C 1
ATOM 684 O O . THR A 1 91 ? 15.852 6.715 4.539 1 98.19 91 THR A O 1
ATOM 687 N N . ARG A 1 92 ? 14.008 7.609 5.328 1 98.31 92 ARG A N 1
ATOM 688 C CA . ARG A 1 92 ? 13.805 6.543 6.305 1 98.31 92 ARG A CA 1
ATOM 689 C C . ARG A 1 92 ? 13.633 5.195 5.613 1 98.31 92 ARG A C 1
ATOM 691 O O . ARG A 1 92 ? 14.188 4.188 6.055 1 98.31 92 ARG A O 1
ATOM 698 N N . ILE A 1 93 ? 12.867 5.152 4.555 1 98.81 93 ILE A N 1
ATOM 699 C CA . ILE A 1 93 ? 12.664 3.926 3.789 1 98.81 93 ILE A CA 1
ATOM 700 C C . ILE A 1 93 ? 14.016 3.396 3.299 1 98.81 93 ILE A C 1
ATOM 702 O O . ILE A 1 93 ? 14.32 2.213 3.457 1 98.81 93 ILE A O 1
ATOM 706 N N . ARG A 1 94 ? 14.812 4.273 2.764 1 98.62 94 ARG A N 1
ATOM 707 C CA . ARG A 1 94 ? 16.062 3.873 2.137 1 98.62 94 ARG A CA 1
ATOM 708 C C . ARG A 1 94 ? 17.062 3.381 3.178 1 98.62 94 ARG A C 1
ATOM 710 O O . ARG A 1 94 ? 18.047 2.727 2.836 1 98.62 94 ARG A O 1
ATOM 717 N N . GLU A 1 95 ? 16.859 3.689 4.43 1 98.06 95 GLU A N 1
ATOM 718 C CA . GLU A 1 95 ? 17.703 3.186 5.512 1 98.06 95 GLU A CA 1
ATOM 719 C C . GLU A 1 95 ? 17.438 1.704 5.77 1 98.06 95 GLU A C 1
ATOM 721 O O . GLU A 1 95 ? 18.25 1.025 6.402 1 98.06 95 GLU A O 1
ATOM 726 N N . HIS A 1 96 ? 16.297 1.191 5.262 1 98.06 96 HIS A N 1
ATOM 727 C CA . HIS A 1 96 ? 15.898 -0.156 5.652 1 98.06 96 HIS A CA 1
ATOM 728 C C . HIS A 1 96 ? 15.578 -1.014 4.434 1 98.06 96 HIS A C 1
ATOM 730 O O . HIS A 1 96 ? 15.516 -2.24 4.531 1 98.06 96 HIS A O 1
ATOM 736 N N . CYS A 1 97 ? 15.445 -0.395 3.326 1 98.69 97 CYS A N 1
ATOM 737 C CA . CYS A 1 97 ? 14.953 -1.108 2.15 1 98.69 97 CYS A CA 1
ATOM 738 C C . CYS A 1 97 ? 16.062 -1.937 1.516 1 98.69 97 CYS A C 1
ATOM 740 O O . CYS A 1 97 ? 17.234 -1.784 1.866 1 98.69 97 CYS A O 1
ATOM 742 N N . CYS A 1 98 ? 15.672 -2.889 0.635 1 98.62 98 CYS A N 1
ATOM 743 C CA . CYS A 1 98 ? 16.609 -3.615 -0.209 1 98.62 98 CYS A CA 1
ATOM 744 C C . CYS A 1 98 ? 16.797 -2.918 -1.552 1 98.62 98 CYS A C 1
ATOM 746 O O . CYS A 1 98 ? 16.234 -1.845 -1.779 1 98.62 98 CYS A O 1
ATOM 748 N N . ASN A 1 99 ? 17.688 -3.49 -2.4 1 98.19 99 ASN A N 1
ATOM 749 C CA . ASN A 1 99 ? 17.844 -2.953 -3.744 1 98.19 99 ASN A CA 1
ATOM 750 C C . ASN A 1 99 ? 16.562 -3.045 -4.555 1 98.19 99 ASN A C 1
ATOM 752 O O . ASN A 1 99 ? 15.875 -4.07 -4.527 1 98.19 99 ASN A O 1
ATOM 756 N N . HIS A 1 100 ? 16.203 -1.96 -5.25 1 98.5 100 HIS A N 1
ATOM 757 C CA . HIS A 1 100 ? 15.047 -1.883 -6.125 1 98.5 100 HIS A CA 1
ATOM 758 C C . HIS A 1 100 ? 13.75 -2.031 -5.328 1 98.5 100 HIS A C 1
ATOM 760 O O . HIS A 1 100 ? 12.797 -2.66 -5.797 1 98.5 100 HIS A O 1
ATOM 766 N N . ALA A 1 101 ? 13.781 -1.519 -4.121 1 98.88 101 ALA A N 1
ATOM 767 C CA . ALA A 1 101 ? 12.57 -1.546 -3.305 1 98.88 101 ALA A CA 1
ATOM 768 C C . ALA A 1 101 ? 11.461 -0.708 -3.938 1 98.88 101 ALA A C 1
ATOM 770 O O . ALA A 1 101 ? 11.734 0.314 -4.57 1 98.88 101 ALA A O 1
ATOM 771 N N . TYR A 1 102 ? 10.266 -1.134 -3.697 1 98.75 102 TYR A N 1
ATOM 772 C CA . TYR A 1 102 ? 9.047 -0.582 -4.27 1 98.75 102 TYR A CA 1
ATOM 773 C C . TYR A 1 102 ? 8.406 0.427 -3.32 1 98.75 102 TYR A C 1
ATOM 775 O O . TYR A 1 102 ? 8.117 0.106 -2.166 1 98.75 102 TYR A O 1
ATOM 783 N N . ILE A 1 103 ? 8.211 1.674 -3.768 1 98.94 103 ILE A N 1
ATOM 784 C CA . ILE A 1 103 ? 7.41 2.646 -3.035 1 98.94 103 ILE A CA 1
ATOM 785 C C . ILE A 1 103 ? 6.176 3.021 -3.854 1 98.94 103 ILE A C 1
ATOM 787 O O . ILE A 1 103 ? 6.297 3.545 -4.965 1 98.94 103 ILE A O 1
ATOM 791 N N . GLY A 1 104 ? 5.012 2.742 -3.33 1 98.94 104 GLY A N 1
ATOM 792 C CA . GLY A 1 104 ? 3.771 3.131 -3.984 1 98.94 104 GLY A CA 1
ATOM 793 C C . GLY A 1 104 ? 2.943 4.102 -3.164 1 98.94 104 GLY A C 1
ATOM 794 O O . GLY A 1 104 ? 3.15 4.234 -1.956 1 98.94 104 GLY A O 1
ATOM 795 N N . LEU A 1 105 ? 2.086 4.805 -3.783 1 98.94 105 LEU A N 1
ATOM 796 C CA . LEU A 1 105 ? 1.077 5.625 -3.125 1 98.94 105 LEU A CA 1
ATOM 797 C C . LEU A 1 105 ? -0.096 5.898 -4.062 1 98.94 105 LEU A C 1
ATOM 799 O O . LEU A 1 105 ? -0.007 5.645 -5.266 1 98.94 105 LEU A O 1
ATOM 803 N N . MET A 1 106 ? -1.195 6.328 -3.508 1 98.81 106 MET A N 1
ATOM 804 C CA . MET A 1 106 ? -2.371 6.816 -4.227 1 98.81 106 MET A CA 1
ATOM 805 C C . MET A 1 106 ? -2.605 8.297 -3.947 1 98.81 106 MET A C 1
ATOM 807 O O . MET A 1 106 ? -2.951 8.672 -2.826 1 98.81 106 MET A O 1
ATOM 811 N N . ALA A 1 107 ? -2.477 9.078 -4.988 1 98.62 107 ALA A N 1
ATOM 812 C CA . ALA A 1 107 ? -2.551 10.523 -4.805 1 98.62 107 ALA A CA 1
ATOM 813 C C . ALA A 1 107 ? -3.998 10.984 -4.66 1 98.62 107 ALA A C 1
ATOM 815 O O . ALA A 1 107 ? -4.914 10.359 -5.207 1 98.62 107 ALA A O 1
ATOM 816 N N . THR A 1 108 ? -4.188 12.078 -3.869 1 97.19 108 THR A N 1
ATOM 817 C CA . THR A 1 108 ? -5.41 12.859 -4.008 1 97.19 108 THR A CA 1
ATOM 818 C C . THR A 1 108 ? -5.445 13.57 -5.355 1 97.19 108 THR A C 1
ATOM 820 O O . THR A 1 108 ? -4.398 13.93 -5.902 1 97.19 108 THR A O 1
ATOM 823 N N . PRO A 1 109 ? -6.699 13.766 -5.883 1 97.31 109 PRO A N 1
ATOM 824 C CA . PRO A 1 109 ? -6.781 14.438 -7.184 1 97.31 109 PRO A CA 1
ATOM 825 C C . PRO A 1 109 ? -6.023 15.766 -7.207 1 97.31 109 PRO A C 1
ATOM 827 O O . PRO A 1 109 ? -6.156 16.578 -6.281 1 97.31 109 PRO A O 1
ATOM 830 N N . GLY A 1 110 ? -5.211 15.898 -8.219 1 96.56 110 GLY A N 1
ATOM 831 C CA . GLY A 1 110 ? -4.535 17.172 -8.414 1 96.56 110 GLY A CA 1
ATOM 832 C C . GLY A 1 110 ? -3.164 17.219 -7.77 1 96.56 110 GLY A C 1
ATOM 833 O O . GLY A 1 110 ? -2.432 18.203 -7.93 1 96.56 110 GLY A O 1
ATOM 834 N N . LYS A 1 111 ? -2.764 16.156 -7.074 1 97.44 111 LYS A N 1
ATOM 835 C CA . LYS A 1 111 ? -1.486 16.172 -6.371 1 97.44 111 LYS A CA 1
ATOM 836 C C . LYS A 1 111 ? -0.449 15.312 -7.074 1 97.44 111 LYS A C 1
ATOM 838 O O . LYS A 1 111 ? 0.667 15.141 -6.582 1 97.44 111 LYS A O 1
ATOM 843 N N . GLU A 1 112 ? -0.779 14.773 -8.211 1 98.5 112 GLU A N 1
ATOM 844 C CA . GLU A 1 112 ? 0.101 13.859 -8.93 1 98.5 112 GLU A CA 1
ATOM 845 C C . GLU A 1 112 ? 1.414 14.539 -9.305 1 98.5 112 GLU A C 1
ATOM 847 O O . GLU A 1 112 ? 2.486 13.945 -9.172 1 98.5 112 GLU A O 1
ATOM 852 N N . SER A 1 113 ? 1.336 15.797 -9.766 1 98.25 113 SER A N 1
ATOM 853 C CA . SER A 1 113 ? 2.514 16.516 -10.234 1 98.25 113 SER A CA 1
ATOM 854 C C . SER A 1 113 ? 3.531 16.703 -9.117 1 98.25 113 SER A C 1
ATOM 856 O O . SER A 1 113 ? 4.742 16.703 -9.359 1 98.25 113 SER A O 1
ATOM 858 N N . PHE A 1 114 ? 2.992 16.875 -7.945 1 98.62 114 PHE A N 1
ATOM 859 C CA . PHE A 1 114 ? 3.877 16.984 -6.793 1 98.62 114 PHE A CA 1
ATOM 860 C C . PHE A 1 114 ? 4.773 15.758 -6.676 1 98.62 114 PHE A C 1
ATOM 862 O O . PHE A 1 114 ? 5.996 15.891 -6.543 1 98.62 114 PHE A O 1
ATOM 869 N N . TYR A 1 115 ? 4.27 14.586 -6.758 1 98.81 115 TYR A N 1
ATOM 870 C CA . TYR A 1 115 ? 5.023 13.344 -6.602 1 98.81 115 TYR A CA 1
ATOM 871 C C . TYR A 1 115 ? 5.91 13.086 -7.812 1 98.81 115 TYR A C 1
ATOM 873 O O . TYR A 1 115 ? 7.02 12.562 -7.68 1 98.81 115 TYR A O 1
ATOM 881 N N . GLU A 1 116 ? 5.383 13.438 -8.977 1 98.81 116 GLU A N 1
ATOM 882 C CA . GLU A 1 116 ? 6.188 13.289 -10.188 1 98.81 116 GLU A CA 1
ATOM 883 C C . GLU A 1 116 ? 7.473 14.102 -10.094 1 98.81 116 GLU A C 1
ATOM 885 O O . GLU A 1 116 ? 8.531 13.648 -10.531 1 98.81 116 GLU A O 1
ATOM 890 N N . GLU A 1 117 ? 7.398 15.25 -9.531 1 98.44 117 GLU A N 1
ATOM 891 C CA . GLU A 1 117 ? 8.57 16.109 -9.352 1 98.44 117 GLU A CA 1
ATOM 892 C C . GLU A 1 117 ? 9.578 15.477 -8.398 1 98.44 117 GLU A C 1
ATOM 894 O O . GLU A 1 117 ? 10.75 15.867 -8.375 1 98.44 117 GLU A O 1
ATOM 899 N N . HIS A 1 118 ? 9.109 14.547 -7.652 1 98.38 118 HIS A N 1
ATOM 900 C CA . HIS A 1 118 ? 9.992 13.883 -6.699 1 98.38 118 HIS A CA 1
ATOM 901 C C . HIS A 1 118 ? 10.328 12.469 -7.16 1 98.38 118 HIS A C 1
ATOM 903 O O . HIS A 1 118 ? 10.664 11.609 -6.34 1 98.38 118 HIS A O 1
ATOM 909 N N . GLY A 1 119 ? 10.141 12.18 -8.438 1 98.69 119 GLY A N 1
ATOM 910 C CA . GLY A 1 119 ? 10.695 10.977 -9.039 1 98.69 119 GLY A CA 1
ATOM 911 C C . GLY A 1 119 ? 9.695 9.844 -9.133 1 98.69 119 GLY A C 1
ATOM 912 O O . GLY A 1 119 ? 10.039 8.734 -9.555 1 98.69 119 GLY A O 1
ATOM 913 N N . PHE A 1 120 ? 8.453 10.117 -8.828 1 98.94 120 PHE A N 1
ATOM 914 C CA . PHE A 1 120 ? 7.449 9.062 -8.953 1 98.94 120 PHE A CA 1
ATOM 915 C C . PHE A 1 120 ? 6.902 9.008 -10.375 1 98.94 120 PHE A C 1
ATOM 917 O O . PHE A 1 120 ? 6.773 10.039 -11.039 1 98.94 120 PHE A O 1
ATOM 924 N N . LEU A 1 121 ? 6.551 7.816 -10.703 1 98.81 121 LEU A N 1
ATOM 925 C CA . LEU A 1 121 ? 5.887 7.574 -11.984 1 98.81 121 LEU A CA 1
ATOM 926 C C . LEU A 1 121 ? 4.379 7.449 -11.797 1 98.81 121 LEU A C 1
ATOM 928 O O . LEU A 1 121 ? 3.912 6.613 -11.023 1 98.81 121 LEU A O 1
ATOM 932 N N . ARG A 1 122 ? 3.676 8.273 -12.484 1 98.75 122 ARG A N 1
ATOM 933 C CA . ARG A 1 122 ? 2.217 8.242 -12.445 1 98.75 122 ARG A CA 1
ATOM 934 C C . ARG A 1 122 ? 1.673 7.047 -13.227 1 98.75 122 ARG A C 1
ATOM 936 O O . ARG A 1 122 ? 2.119 6.773 -14.344 1 98.75 122 ARG A O 1
ATOM 943 N N . ARG A 1 123 ? 0.653 6.391 -12.578 1 98.75 123 ARG A N 1
ATOM 944 C CA . ARG A 1 123 ? 0.017 5.238 -13.211 1 98.75 123 ARG A CA 1
ATOM 945 C C . ARG A 1 123 ? -1.403 5.57 -13.648 1 98.75 123 ARG A C 1
ATOM 947 O O . ARG A 1 123 ? -2.068 6.41 -13.039 1 98.75 123 ARG A O 1
ATOM 954 N N . PRO A 1 124 ? -1.834 5.043 -14.781 1 98.25 124 PRO A N 1
ATOM 955 C CA . PRO A 1 124 ? -1.125 4.047 -15.594 1 98.25 124 PRO A CA 1
ATOM 956 C C . PRO A 1 124 ? -0.092 4.672 -16.531 1 98.25 124 PRO A C 1
ATOM 958 O O . PRO A 1 124 ? -0.123 5.879 -16.766 1 98.25 124 PRO A O 1
ATOM 961 N N . ALA A 1 125 ? 0.821 3.883 -16.953 1 98.25 125 ALA A N 1
ATOM 962 C CA . ALA A 1 125 ? 1.879 4.203 -17.922 1 98.25 125 ALA A CA 1
ATOM 963 C C . ALA A 1 125 ? 2.385 2.945 -18.625 1 98.25 125 ALA A C 1
ATOM 965 O O . ALA A 1 125 ? 2.006 1.829 -18.25 1 98.25 125 ALA A O 1
ATOM 966 N N . PRO A 1 126 ? 3.141 3.107 -19.766 1 97.25 126 PRO A N 1
ATOM 967 C CA . PRO A 1 126 ? 3.686 1.899 -20.391 1 97.25 126 PRO A CA 1
ATOM 968 C C . PRO A 1 126 ? 4.418 1 -19.391 1 97.25 126 PRO A C 1
ATOM 970 O O . PRO A 1 126 ? 5.324 1.456 -18.688 1 97.25 126 PRO A O 1
ATOM 973 N N . GLY A 1 127 ? 3.943 -0.192 -19.25 1 97.06 127 GLY A N 1
ATOM 974 C CA . GLY A 1 127 ? 4.559 -1.164 -18.359 1 97.06 127 GLY A CA 1
ATOM 975 C C . GLY A 1 127 ? 3.98 -1.135 -16.953 1 97.06 127 GLY A C 1
ATOM 976 O O . GLY A 1 127 ? 4.344 -1.955 -16.109 1 97.06 127 GLY A O 1
ATOM 977 N N . TYR A 1 128 ? 3.088 -0.207 -16.719 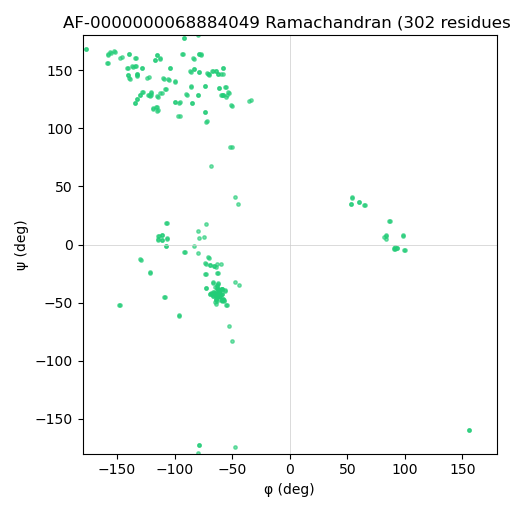1 98.38 128 TYR A N 1
ATOM 978 C CA . TYR A 1 128 ? 2.496 -0.053 -15.398 1 98.38 128 TYR A CA 1
ATOM 979 C C . TYR A 1 128 ? 0.984 0.111 -15.492 1 98.38 128 TYR A C 1
ATOM 981 O O . TYR A 1 128 ? 0.494 1.031 -16.156 1 98.38 128 TYR A O 1
ATOM 989 N N . GLY A 1 129 ? 0.262 -0.799 -14.82 1 98.69 129 GLY A N 1
ATOM 990 C CA . GLY A 1 129 ? -1.187 -0.674 -14.789 1 98.69 129 GLY A CA 1
ATOM 991 C C . GLY A 1 129 ? -1.673 0.36 -13.789 1 98.69 129 GLY A C 1
ATOM 992 O O . GLY A 1 129 ? -0.869 1.076 -13.188 1 98.69 129 GLY A O 1
ATOM 993 N N . SER A 1 130 ? -2.955 0.413 -13.609 1 98.81 130 SER A N 1
ATOM 994 C CA . SER A 1 130 ? -3.588 1.437 -12.781 1 98.81 130 SER A CA 1
ATOM 995 C C . SER A 1 130 ? -3.549 1.056 -11.305 1 98.81 130 SER A C 1
ATOM 997 O O . SER A 1 130 ? -3.449 -0.125 -10.961 1 98.81 130 SER A O 1
ATOM 999 N N . GLY A 1 131 ? -3.52 2.072 -10.43 1 98.88 131 GLY A N 1
ATOM 1000 C CA . GLY A 1 131 ? -3.904 1.831 -9.047 1 98.88 131 GLY A CA 1
ATOM 1001 C C . GLY A 1 131 ? -5.391 1.564 -8.883 1 98.88 131 GLY A C 1
ATOM 1002 O O . GLY A 1 131 ? -6.207 2.057 -9.664 1 98.88 131 GLY A O 1
ATOM 1003 N N . LEU A 1 132 ? -5.715 0.733 -7.938 1 98.94 132 LEU A N 1
ATOM 1004 C CA . LEU A 1 132 ? -7.109 0.447 -7.629 1 98.94 132 LEU A CA 1
ATOM 1005 C C . LEU A 1 132 ? -7.352 0.48 -6.121 1 98.94 132 LEU A C 1
ATOM 1007 O O . LEU A 1 132 ? -6.43 0.239 -5.336 1 98.94 132 LEU A O 1
ATOM 1011 N N . VAL A 1 133 ? -8.617 0.791 -5.746 1 98.88 133 VAL A N 1
ATOM 1012 C CA . VAL A 1 133 ? -8.922 0.919 -4.324 1 98.88 133 VAL A CA 1
ATOM 1013 C C . VAL A 1 133 ? -10.297 0.313 -4.039 1 98.88 133 VAL A C 1
ATOM 1015 O O . VAL A 1 133 ? -11.172 0.306 -4.906 1 98.88 133 VAL A O 1
ATOM 1018 N N . GLN A 1 134 ? -10.398 -0.239 -2.916 1 98.81 134 GLN A N 1
ATOM 1019 C CA . GLN A 1 134 ? -11.664 -0.69 -2.34 1 98.81 134 GLN A CA 1
ATOM 1020 C C . GLN A 1 134 ? -11.727 -0.379 -0.847 1 98.81 134 GLN A C 1
ATOM 1022 O O . GLN A 1 134 ? -10.711 -0.43 -0.151 1 98.81 134 GLN A O 1
ATOM 1027 N N . PHE A 1 135 ? -12.891 -0.005 -0.337 1 98.81 135 PHE A N 1
ATOM 1028 C CA . PHE A 1 135 ? -13.125 0.198 1.088 1 98.81 135 PHE A CA 1
ATOM 1029 C C . PHE A 1 135 ? -14 -0.912 1.658 1 98.81 135 PHE A C 1
ATOM 1031 O O . PHE A 1 135 ? -15.008 -1.287 1.055 1 98.81 135 PHE A O 1
ATOM 1038 N N . VAL A 1 136 ? -13.586 -1.438 2.807 1 98.62 136 VAL A N 1
ATOM 1039 C CA . VAL A 1 136 ? -14.32 -2.582 3.344 1 98.62 136 VAL A CA 1
ATOM 1040 C C . VAL A 1 136 ? -14.578 -2.373 4.832 1 98.62 136 VAL A C 1
ATOM 1042 O O . VAL A 1 136 ? -13.914 -1.564 5.48 1 98.62 136 VAL A O 1
ATOM 1045 N N . ASP A 1 137 ? -15.547 -3.104 5.332 1 98.44 137 ASP A N 1
ATOM 1046 C CA . ASP A 1 137 ? -15.867 -3.188 6.754 1 98.44 137 ASP A CA 1
ATOM 1047 C C . ASP A 1 137 ? -15.562 -4.578 7.305 1 98.44 137 ASP A C 1
ATOM 1049 O O . ASP A 1 137 ? -15.398 -5.531 6.543 1 98.44 137 ASP A O 1
ATOM 1053 N N . PRO A 1 138 ? -15.414 -4.668 8.641 1 98 138 PRO A N 1
ATOM 1054 C CA . PRO A 1 138 ? -15.156 -5.98 9.234 1 98 138 PRO A CA 1
ATOM 1055 C C . PRO A 1 138 ? -16.25 -7 8.906 1 98 138 PRO A C 1
ATOM 1057 O O . PRO A 1 138 ? -17.391 -6.621 8.641 1 98 138 PRO A O 1
ATOM 1060 N N . VAL A 1 139 ? -15.82 -8.312 8.883 1 93.06 139 VAL A N 1
ATOM 1061 C CA . VAL A 1 139 ? -16.797 -9.391 8.758 1 93.06 139 VAL A CA 1
ATOM 1062 C C . VAL A 1 139 ? -17.797 -9.305 9.914 1 93.06 139 VAL A C 1
ATOM 1064 O O . VAL A 1 139 ? -17.406 -9.086 11.062 1 93.06 139 VAL A O 1
ATOM 1067 N N . PRO A 1 140 ? -19.109 -9.32 9.484 1 85.88 140 PRO A N 1
ATOM 1068 C CA . PRO A 1 140 ? -20.109 -9.258 10.555 1 85.88 140 PRO A CA 1
ATOM 1069 C C . PRO A 1 140 ? -19.922 -10.352 11.602 1 85.88 140 PRO A C 1
ATOM 1071 O O . PRO A 1 140 ? -19.484 -11.461 11.273 1 85.88 140 PRO A O 1
ATOM 1074 N N . LEU A 1 141 ? -19.875 -10.016 12.852 1 67.19 141 LEU A N 1
ATOM 1075 C CA . LEU A 1 141 ? -19.797 -10.977 13.945 1 67.19 141 LEU A CA 1
ATOM 1076 C C . LEU A 1 141 ? -20.891 -12.031 13.812 1 67.19 141 LEU A C 1
ATOM 1078 O O . LEU A 1 141 ? -22.062 -11.695 13.609 1 67.19 141 LEU A O 1
ATOM 1082 N N . SER A 1 142 ? -20.812 -12.977 13.156 1 54.16 142 SER A N 1
ATOM 1083 C CA . SER A 1 142 ? -21.859 -13.992 13.297 1 54.16 142 SER A CA 1
ATOM 1084 C C . SER A 1 142 ? -22.359 -14.07 14.734 1 54.16 142 SER A C 1
ATOM 1086 O O . SER A 1 142 ? -21.594 -13.953 15.68 1 54.16 142 SER A O 1
ATOM 1088 N N . ALA A 1 143 ? -23.703 -13.914 15.07 1 42.69 143 ALA A N 1
ATOM 1089 C CA . ALA A 1 143 ? -24.344 -14.352 16.312 1 42.69 143 ALA A CA 1
ATOM 1090 C C . ALA A 1 143 ? -23.906 -15.766 16.688 1 42.69 143 ALA A C 1
ATOM 1092 O O . ALA A 1 143 ? -24.5 -16.75 16.234 1 42.69 143 ALA A O 1
ATOM 1093 N N . ALA A 1 144 ? -22.766 -16.203 16.469 1 41.91 144 ALA A N 1
ATOM 1094 C CA . ALA A 1 144 ? -22.422 -17.547 16.906 1 41.91 144 ALA A CA 1
ATOM 1095 C C . ALA A 1 144 ? -22.844 -17.797 18.344 1 41.91 144 ALA A C 1
ATOM 1097 O O . ALA A 1 144 ? -22.781 -18.922 18.844 1 41.91 144 ALA A O 1
ATOM 1098 N N . GLU A 1 145 ? -22.812 -16.75 19.188 1 42.25 145 GLU A N 1
ATOM 1099 C CA . GLU A 1 145 ? -23.047 -17.172 20.562 1 42.25 145 GLU A CA 1
ATOM 1100 C C . GLU A 1 145 ? -24.438 -17.766 20.719 1 42.25 145 GLU A C 1
ATOM 1102 O O . GLU A 1 145 ? -24.812 -18.188 21.812 1 42.25 145 GLU A O 1
ATOM 1107 N N . SER A 1 146 ? -25.359 -17.531 19.766 1 39.44 146 SER A N 1
ATOM 1108 C CA . SER A 1 146 ? -26.656 -17.969 20.266 1 39.44 146 SER A CA 1
ATOM 1109 C C . SER A 1 146 ? -26.75 -19.5 20.312 1 39.44 146 SER A C 1
ATOM 1111 O O . SER A 1 146 ? -27.781 -20.047 20.688 1 39.44 146 SER A O 1
ATOM 1113 N N . THR A 1 147 ? -25.953 -20.188 19.453 1 37.38 147 THR A N 1
ATOM 1114 C CA . THR A 1 147 ? -26.375 -21.578 19.578 1 37.38 147 THR A CA 1
ATOM 1115 C C . THR A 1 147 ? -25.875 -22.172 20.891 1 37.38 147 THR A C 1
ATOM 1117 O O . THR A 1 147 ? -24.969 -23 20.906 1 37.38 147 THR A O 1
ATOM 1120 N N . ALA A 1 148 ? -25.266 -21.344 21.797 1 39.41 148 ALA A N 1
ATOM 1121 C CA . ALA A 1 148 ? -24.844 -22.078 22.984 1 39.41 148 ALA A CA 1
ATOM 1122 C C . ALA A 1 148 ? -25.984 -22.922 23.547 1 39.41 148 ALA A C 1
ATOM 1124 O O . ALA A 1 148 ? -25.781 -24.078 23.938 1 39.41 148 ALA A O 1
ATOM 1125 N N . THR A 1 149 ? -26.844 -22.234 24.344 1 38.34 149 THR A N 1
ATOM 1126 C CA . THR A 1 149 ? -27.422 -22.844 25.547 1 38.34 149 THR A CA 1
ATOM 1127 C C . THR A 1 149 ? -28.625 -23.688 25.188 1 38.34 149 THR A C 1
ATOM 1129 O O . THR A 1 149 ? -29.375 -24.125 26.062 1 38.34 149 THR A O 1
ATOM 1132 N N . SER A 1 150 ? -28.984 -23.719 23.875 1 37.94 150 SER A N 1
ATOM 1133 C CA . SER A 1 150 ? -30.219 -24.5 23.984 1 37.94 150 SER A CA 1
ATOM 1134 C C . SER A 1 150 ? -29.922 -25.969 24.281 1 37.94 150 SER A C 1
ATOM 1136 O O . SER A 1 150 ? -30.312 -26.859 23.516 1 37.94 150 SER A O 1
ATOM 1138 N N . GLY A 1 151 ? -28.703 -26.234 24.75 1 29.19 151 GLY A N 1
ATOM 1139 C CA . GLY A 1 151 ? -28.562 -27.656 25 1 29.19 151 GLY A CA 1
ATOM 1140 C C . GLY A 1 151 ? -29.734 -28.234 25.781 1 29.19 151 GLY A C 1
ATOM 1141 O O . GLY A 1 151 ? -30.562 -27.5 26.312 1 29.19 151 GLY A O 1
ATOM 1142 N N . ILE A 1 152 ? -29.641 -29.609 26.188 1 30.98 152 ILE A N 1
ATOM 1143 C CA . ILE A 1 152 ? -30.297 -30.844 26.578 1 30.98 152 ILE A CA 1
ATOM 1144 C C . ILE A 1 152 ? -30.969 -30.688 27.938 1 30.98 152 ILE A C 1
ATOM 1146 O O . ILE A 1 152 ? -30.297 -30.484 28.953 1 30.98 152 ILE A O 1
ATOM 1150 N N . LYS A 1 153 ? -32.062 -29.812 27.953 1 21.69 153 LYS A N 1
ATOM 1151 C CA . LYS A 1 153 ? -33.062 -30.375 28.875 1 21.69 153 LYS A CA 1
ATOM 1152 C C . LYS A 1 153 ? -33.719 -31.609 28.281 1 21.69 153 LYS A C 1
ATOM 1154 O O . LYS A 1 153 ? -34.031 -31.625 27.094 1 21.69 153 LYS A O 1
ATOM 1159 N N . MET B 1 1 ? -10.852 -29.672 -11.445 1 81.19 1 MET B N 1
ATOM 1160 C CA . MET B 1 1 ? -9.773 -28.828 -10.93 1 81.19 1 MET B CA 1
ATOM 1161 C C . MET B 1 1 ? -10.102 -28.328 -9.523 1 81.19 1 MET B C 1
ATOM 1163 O O . MET B 1 1 ? -11.141 -27.703 -9.312 1 81.19 1 MET B O 1
ATOM 1167 N N . CYS B 1 2 ? -9.32 -28.969 -8.516 1 93 2 CYS B N 1
ATOM 1168 C CA . CYS B 1 2 ? -9.586 -28.641 -7.117 1 93 2 CYS B CA 1
ATOM 1169 C C . CYS B 1 2 ? -8.641 -27.547 -6.625 1 93 2 CYS B C 1
ATOM 1171 O O . CYS B 1 2 ? -7.43 -27.766 -6.527 1 93 2 CYS B O 1
ATOM 1173 N N . ILE B 1 3 ? -9.156 -26.391 -6.379 1 98.12 3 ILE B N 1
ATOM 1174 C CA . ILE B 1 3 ? -8.359 -25.281 -5.875 1 98.12 3 ILE B CA 1
ATOM 1175 C C . ILE B 1 3 ? -8.367 -25.297 -4.348 1 98.12 3 ILE B C 1
ATOM 1177 O O . ILE B 1 3 ? -9.414 -25.453 -3.727 1 98.12 3 ILE B O 1
ATOM 1181 N N . SER B 1 4 ? -7.156 -25.219 -3.707 1 98.44 4 SER B N 1
ATOM 1182 C CA . SER B 1 4 ? -7.043 -25.078 -2.26 1 98.44 4 SER B CA 1
ATOM 1183 C C . SER B 1 4 ? -6.137 -23.906 -1.888 1 98.44 4 SER B C 1
ATOM 1185 O O . SER B 1 4 ? -5.234 -23.547 -2.645 1 98.44 4 SER B O 1
ATOM 1187 N N . ILE B 1 5 ? -6.398 -23.297 -0.695 1 98.75 5 ILE B N 1
ATOM 1188 C CA . ILE B 1 5 ? -5.648 -22.141 -0.216 1 98.75 5 ILE B CA 1
ATOM 1189 C C . ILE B 1 5 ? -4.988 -22.469 1.121 1 98.75 5 ILE B C 1
ATOM 1191 O O . ILE B 1 5 ? -5.633 -23.016 2.021 1 98.75 5 ILE B O 1
ATOM 1195 N N . GLN B 1 6 ? -3.744 -22.172 1.229 1 98.81 6 GLN B N 1
ATOM 1196 C CA . GLN B 1 6 ? -3.061 -22.25 2.516 1 98.81 6 GLN B CA 1
ATOM 1197 C C . GLN B 1 6 ? -2.666 -20.859 3.004 1 98.81 6 GLN B C 1
ATOM 1199 O O . GLN B 1 6 ? -2.016 -20.094 2.281 1 98.81 6 GLN B O 1
ATOM 1204 N N . GLN B 1 7 ? -3.014 -20.562 4.277 1 98.44 7 GLN B N 1
ATOM 1205 C CA . GLN B 1 7 ? -2.734 -19.25 4.871 1 98.44 7 GLN B CA 1
ATOM 1206 C C . GLN B 1 7 ? -1.324 -19.203 5.453 1 98.44 7 GLN B C 1
ATOM 1208 O O . GLN B 1 7 ? -0.867 -20.172 6.066 1 98.44 7 GLN B O 1
ATOM 1213 N N . ASP B 1 8 ? -0.679 -18.109 5.191 1 98.12 8 ASP B N 1
ATOM 1214 C CA . ASP B 1 8 ? 0.61 -17.797 5.797 1 98.12 8 ASP B CA 1
ATOM 1215 C C . ASP B 1 8 ? 1.615 -18.922 5.578 1 98.12 8 ASP B C 1
ATOM 1217 O O . ASP B 1 8 ? 2.346 -19.297 6.5 1 98.12 8 ASP B O 1
ATOM 1221 N N . ALA B 1 9 ? 1.578 -19.484 4.379 1 98.06 9 ALA B N 1
ATOM 1222 C CA . ALA B 1 9 ? 2.447 -20.609 4.02 1 98.06 9 ALA B CA 1
ATOM 1223 C C . ALA B 1 9 ? 3.488 -20.188 2.986 1 98.06 9 ALA B C 1
ATOM 1225 O O . ALA B 1 9 ? 4.262 -21.016 2.498 1 98.06 9 ALA B O 1
ATOM 1226 N N . LEU B 1 10 ? 3.498 -18.922 2.654 1 98.75 10 LEU B N 1
ATOM 1227 C CA . LEU B 1 10 ? 4.418 -18.406 1.645 1 98.75 10 LEU B CA 1
ATOM 1228 C C . LEU B 1 10 ? 5.84 -18.328 2.193 1 98.75 10 LEU B C 1
ATOM 1230 O O . LEU B 1 10 ? 6.098 -17.594 3.15 1 98.75 10 LEU B O 1
ATOM 1234 N N . THR B 1 11 ? 6.703 -19.141 1.628 1 98.62 11 THR B N 1
ATOM 1235 C CA . THR B 1 11 ? 8.117 -19.094 1.997 1 98.62 11 THR B CA 1
ATOM 1236 C C . THR B 1 11 ? 8.891 -18.156 1.071 1 98.62 11 THR B C 1
ATOM 1238 O O . THR B 1 11 ? 8.422 -17.828 -0.017 1 98.62 11 THR B O 1
ATOM 1241 N N . ALA B 1 12 ? 10.086 -17.797 1.519 1 98.81 12 ALA B N 1
ATOM 1242 C CA . ALA B 1 12 ? 10.938 -16.953 0.687 1 98.81 12 ALA B CA 1
ATOM 1243 C C . ALA B 1 12 ? 11.242 -17.625 -0.647 1 98.81 12 ALA B C 1
ATOM 1245 O O . ALA B 1 12 ? 11.242 -16.969 -1.694 1 98.81 12 ALA B O 1
ATOM 1246 N N . GLU B 1 13 ? 11.43 -18.859 -0.606 1 98.5 13 GLU B N 1
ATOM 1247 C CA . GLU B 1 13 ? 11.727 -19.625 -1.814 1 98.5 13 GLU B CA 1
ATOM 1248 C C . GLU B 1 13 ? 10.555 -19.594 -2.789 1 98.5 13 GLU B C 1
ATOM 1250 O O . GLU B 1 13 ? 10.734 -19.344 -3.98 1 98.5 13 GLU B O 1
ATOM 1255 N N . LEU B 1 14 ? 9.398 -19.906 -2.287 1 98.62 14 LEU B N 1
ATOM 1256 C CA . LEU B 1 14 ? 8.203 -19.922 -3.123 1 98.62 14 LEU B CA 1
ATOM 1257 C C . LEU B 1 14 ? 7.922 -18.531 -3.689 1 98.62 14 LEU B C 1
ATOM 1259 O O . LEU B 1 14 ? 7.574 -18.391 -4.863 1 98.62 14 LEU B O 1
ATOM 1263 N N . TYR B 1 15 ? 8.094 -17.578 -2.818 1 98.88 15 TYR B N 1
ATOM 1264 C CA . TYR B 1 15 ? 7.914 -16.188 -3.213 1 98.88 15 TYR B CA 1
ATOM 1265 C C . TYR B 1 15 ? 8.789 -15.836 -4.41 1 98.88 15 TYR B C 1
ATOM 1267 O O . TYR B 1 15 ? 8.297 -15.359 -5.434 1 98.88 15 TYR B O 1
ATOM 1275 N N . VAL B 1 16 ? 10.047 -16.109 -4.324 1 98.75 16 VAL B N 1
ATOM 1276 C CA . VAL B 1 16 ? 11.016 -15.773 -5.363 1 98.75 16 VAL B CA 1
ATOM 1277 C C . VAL B 1 16 ? 10.742 -16.594 -6.617 1 98.75 16 VAL B C 1
ATOM 1279 O O . VAL B 1 16 ? 10.727 -16.062 -7.73 1 98.75 16 VAL B O 1
ATOM 1282 N N . SER B 1 17 ? 10.445 -17.859 -6.461 1 98.31 17 SER B N 1
ATOM 1283 C CA . SER B 1 17 ? 10.266 -18.766 -7.598 1 98.31 17 SER B CA 1
ATOM 1284 C C . SER B 1 17 ? 9.031 -18.391 -8.406 1 98.31 17 SER B C 1
ATOM 1286 O O . SER B 1 17 ? 9.078 -18.375 -9.641 1 98.31 17 SER B O 1
ATOM 1288 N N . VAL B 1 18 ? 7.898 -18.094 -7.758 1 98.62 18 VAL B N 1
ATOM 1289 C CA . VAL B 1 18 ? 6.652 -17.781 -8.453 1 98.62 18 VAL B CA 1
ATOM 1290 C C . VAL B 1 18 ? 6.781 -16.438 -9.164 1 98.62 18 VAL B C 1
ATOM 1292 O O . VAL B 1 18 ? 6.352 -16.297 -10.312 1 98.62 18 VAL B O 1
ATOM 1295 N N . ARG B 1 19 ? 7.359 -15.469 -8.508 1 98.31 19 ARG B N 1
ATOM 1296 C CA . ARG B 1 19 ? 7.574 -14.164 -9.125 1 98.31 19 ARG B CA 1
ATOM 1297 C C . ARG B 1 19 ? 8.477 -14.281 -10.352 1 98.31 19 ARG B C 1
ATOM 1299 O O . ARG B 1 19 ? 8.188 -13.688 -11.391 1 98.31 19 ARG B O 1
ATOM 1306 N N . ASP B 1 20 ? 9.516 -15.102 -10.258 1 97.94 20 ASP B N 1
ATOM 1307 C CA . ASP B 1 20 ? 10.43 -15.312 -11.375 1 97.94 20 ASP B CA 1
ATOM 1308 C C . ASP B 1 20 ? 9.711 -15.938 -12.562 1 97.94 20 ASP B C 1
ATOM 1310 O O . ASP B 1 20 ? 9.984 -15.586 -13.719 1 97.94 20 ASP B O 1
ATOM 1314 N N . ALA B 1 21 ? 8.836 -16.797 -12.273 1 97.81 21 ALA B N 1
ATOM 1315 C CA . ALA B 1 21 ? 8.133 -17.547 -13.305 1 97.81 21 ALA B CA 1
ATOM 1316 C C . ALA B 1 21 ? 7.312 -16.625 -14.195 1 97.81 21 ALA B C 1
ATOM 1318 O O . ALA B 1 21 ? 7 -16.969 -15.344 1 97.81 21 ALA B O 1
ATOM 1319 N N . VAL B 1 22 ? 6.941 -15.477 -13.672 1 96.69 22 VAL B N 1
ATOM 1320 C CA . VAL B 1 22 ? 6.113 -14.578 -14.469 1 96.69 22 VAL B CA 1
ATOM 1321 C C . VAL B 1 22 ? 6.918 -13.344 -14.859 1 96.69 22 VAL B C 1
ATOM 1323 O O . VAL B 1 22 ? 6.352 -12.344 -15.312 1 96.69 22 VAL B O 1
ATOM 1326 N N . GLY B 1 23 ? 8.18 -13.32 -14.609 1 96.31 23 GLY B N 1
ATOM 1327 C CA . GLY B 1 23 ? 9.078 -12.289 -15.117 1 96.31 23 GLY B CA 1
ATOM 1328 C C . GLY B 1 23 ? 9.133 -11.062 -14.219 1 96.31 23 GLY B C 1
ATOM 1329 O O . GLY B 1 23 ? 9.523 -9.977 -14.664 1 96.31 23 GLY B O 1
AT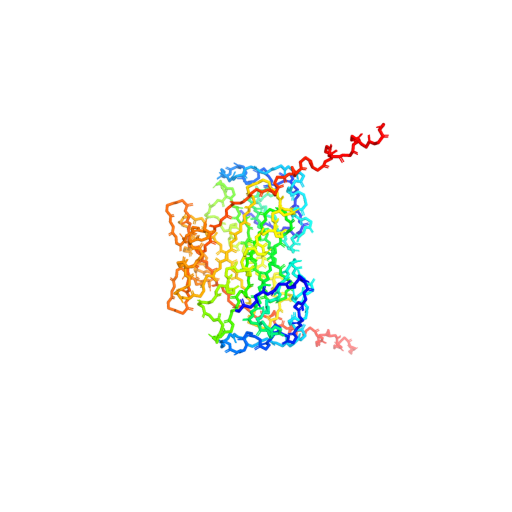OM 1330 N N . PHE B 1 24 ? 8.766 -11.148 -12.961 1 97.12 24 PHE B N 1
ATOM 1331 C CA . PHE B 1 24 ? 8.883 -10.023 -12.031 1 97.12 24 PHE B CA 1
ATOM 1332 C C . PHE B 1 24 ? 10.328 -9.844 -11.578 1 97.12 24 PHE B C 1
ATOM 1334 O O . PHE B 1 24 ? 11.148 -10.742 -11.75 1 97.12 24 PHE B O 1
ATOM 1341 N N . TYR B 1 25 ? 10.578 -8.711 -11.047 1 97.06 25 TYR B N 1
ATOM 1342 C CA . TYR B 1 25 ? 11.922 -8.43 -10.562 1 97.06 25 TYR B CA 1
ATOM 1343 C C . TYR B 1 25 ? 12.375 -9.484 -9.562 1 97.06 25 TYR B C 1
ATOM 1345 O O . TYR B 1 25 ? 11.617 -9.867 -8.664 1 97.06 25 TYR B O 1
ATOM 1353 N N . HIS B 1 26 ? 13.602 -9.922 -9.727 1 98.38 26 HIS B N 1
ATOM 1354 C CA . HIS B 1 26 ? 14.18 -10.938 -8.859 1 98.38 26 HIS B CA 1
ATOM 1355 C C . HIS B 1 26 ? 14.773 -10.312 -7.598 1 98.38 26 HIS B C 1
ATOM 1357 O O . HIS B 1 26 ? 15.695 -9.5 -7.676 1 98.38 26 HIS B O 1
ATOM 1363 N N . TYR B 1 27 ? 14.266 -10.75 -6.426 1 98.38 27 TYR B N 1
ATOM 1364 C CA . TYR B 1 27 ? 14.828 -10.328 -5.145 1 98.38 27 TYR B CA 1
ATOM 1365 C C . TYR B 1 27 ? 15.672 -11.438 -4.523 1 98.38 27 TYR B C 1
ATOM 1367 O O . TYR B 1 27 ? 15.375 -12.617 -4.703 1 98.38 27 TYR B O 1
ATOM 1375 N N . ASP B 1 28 ? 16.641 -10.977 -3.744 1 98.12 28 ASP B N 1
ATOM 1376 C CA . ASP B 1 28 ? 17.406 -11.938 -2.947 1 98.12 28 ASP B CA 1
ATOM 1377 C C . ASP B 1 28 ? 16.5 -12.664 -1.952 1 98.12 28 ASP B C 1
ATOM 1379 O O . ASP B 1 28 ? 15.594 -12.055 -1.371 1 98.12 28 ASP B O 1
ATOM 1383 N N . ARG B 1 29 ? 16.859 -13.891 -1.729 1 98.44 29 ARG B N 1
ATOM 1384 C CA . ARG B 1 29 ? 16.031 -14.719 -0.853 1 98.44 29 ARG B CA 1
ATOM 1385 C C . ARG B 1 29 ? 15.977 -14.148 0.557 1 98.44 29 ARG B C 1
ATOM 1387 O O . ARG B 1 29 ? 14.945 -14.219 1.224 1 98.44 29 ARG B O 1
ATOM 1394 N N . GLU B 1 30 ? 17.047 -13.648 1.002 1 98.62 30 GLU B N 1
ATOM 1395 C CA . GLU B 1 30 ? 17.078 -13.07 2.344 1 98.62 30 GLU B CA 1
ATOM 1396 C C . GLU B 1 30 ? 16.188 -11.836 2.432 1 98.62 30 GLU B C 1
ATOM 1398 O O . GLU B 1 30 ? 15.5 -11.625 3.434 1 98.62 30 GLU B O 1
ATOM 1403 N N . ASP B 1 31 ? 16.234 -11.039 1.412 1 98.81 31 ASP B N 1
ATOM 1404 C CA . ASP B 1 31 ? 15.352 -9.891 1.363 1 98.81 31 ASP B CA 1
ATOM 1405 C C . ASP B 1 31 ? 13.883 -10.328 1.349 1 98.81 31 ASP B C 1
ATOM 1407 O O . ASP B 1 31 ? 13.047 -9.727 2.025 1 98.81 31 ASP B O 1
ATOM 1411 N N . ALA B 1 32 ? 13.648 -11.367 0.57 1 98.81 32 ALA B N 1
ATOM 1412 C CA . ALA B 1 32 ? 12.297 -11.922 0.518 1 98.81 32 ALA B CA 1
ATOM 1413 C C . ALA B 1 32 ? 11.852 -12.422 1.891 1 98.81 32 ALA B C 1
ATOM 1415 O O . ALA B 1 32 ? 10.719 -12.188 2.311 1 98.81 32 ALA B O 1
ATOM 1416 N N . ARG B 1 33 ? 12.727 -13.102 2.529 1 98.81 33 ARG B N 1
ATOM 1417 C CA . ARG B 1 33 ? 12.414 -13.609 3.861 1 98.81 33 ARG B CA 1
ATOM 1418 C C . ARG B 1 33 ? 12.07 -12.469 4.816 1 98.81 33 ARG B C 1
ATOM 1420 O O . ARG B 1 33 ? 11.078 -12.531 5.535 1 98.81 33 ARG B O 1
ATOM 1427 N N . MET B 1 34 ? 12.867 -11.422 4.867 1 98.81 34 MET B N 1
ATOM 1428 C CA . MET B 1 34 ? 12.641 -10.273 5.738 1 98.81 34 MET B CA 1
ATOM 1429 C C . MET B 1 34 ? 11.32 -9.586 5.395 1 98.81 34 MET B C 1
ATOM 1431 O O . MET B 1 34 ? 10.586 -9.172 6.289 1 98.81 34 MET B O 1
ATOM 1435 N N . ALA B 1 35 ? 11.086 -9.492 4.113 1 98.88 35 ALA B N 1
ATOM 1436 C CA . ALA B 1 35 ? 9.844 -8.867 3.672 1 98.88 35 ALA B CA 1
ATOM 1437 C C . ALA B 1 35 ? 8.633 -9.672 4.125 1 98.88 35 ALA B C 1
ATOM 1439 O O . ALA B 1 35 ? 7.641 -9.102 4.59 1 98.88 35 ALA B O 1
ATOM 1440 N N . LEU B 1 36 ? 8.711 -10.984 3.92 1 98.81 36 LEU B N 1
ATOM 1441 C CA . LEU B 1 36 ? 7.602 -11.844 4.312 1 98.81 36 LEU B CA 1
ATOM 1442 C C . LEU B 1 36 ? 7.383 -11.797 5.82 1 98.81 36 LEU B C 1
ATOM 1444 O O . LEU B 1 36 ? 6.238 -11.812 6.285 1 98.81 36 LEU B O 1
ATOM 1448 N N . ASP B 1 37 ? 8.445 -11.688 6.602 1 98.44 37 ASP B N 1
ATOM 1449 C CA . ASP B 1 37 ? 8.352 -11.578 8.055 1 98.44 37 ASP B CA 1
ATOM 1450 C C . ASP B 1 37 ? 7.691 -10.266 8.469 1 98.44 37 ASP B C 1
ATOM 1452 O O . ASP B 1 37 ? 7.02 -10.195 9.5 1 98.44 37 ASP B O 1
ATOM 1456 N N . GLY B 1 38 ? 7.918 -9.258 7.688 1 98.62 38 GLY B N 1
ATOM 1457 C CA . GLY B 1 38 ? 7.406 -7.938 8.023 1 98.62 38 GLY B CA 1
ATOM 1458 C C . GLY B 1 38 ? 6.031 -7.664 7.438 1 98.62 38 GLY B C 1
ATOM 1459 O O . GLY B 1 38 ? 5.426 -6.629 7.719 1 98.62 38 GLY B O 1
ATOM 1460 N N . GLY B 1 39 ? 5.516 -8.57 6.59 1 98.62 39 GLY B N 1
ATOM 1461 C CA . GLY B 1 39 ? 4.188 -8.422 6.02 1 98.62 39 GLY B CA 1
ATOM 1462 C C . GLY B 1 39 ? 3.076 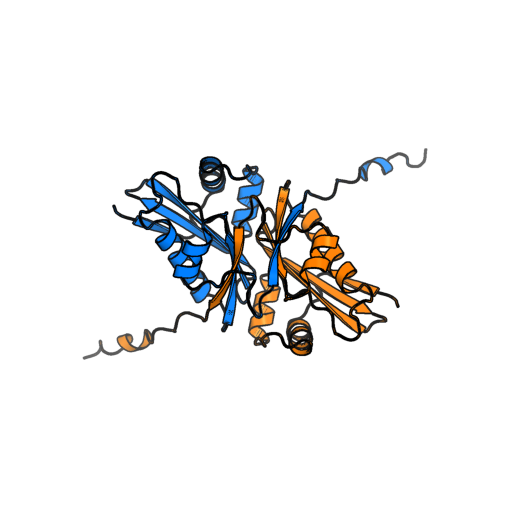-8.828 6.969 1 98.62 39 GLY B C 1
ATOM 1463 O O . GLY B 1 39 ? 3.336 -9.172 8.125 1 98.62 39 GLY B O 1
ATOM 1464 N N . LEU B 1 40 ? 1.827 -8.727 6.539 1 98.75 40 LEU B N 1
ATOM 1465 C CA . LEU B 1 40 ? 0.689 -9.023 7.402 1 98.75 40 LEU B CA 1
ATOM 1466 C C . LEU B 1 40 ? 0.209 -10.453 7.188 1 98.75 40 LEU B C 1
ATOM 1468 O O . LEU B 1 40 ? 0.182 -11.25 8.133 1 98.75 40 LEU B O 1
ATOM 1472 N N . TYR B 1 41 ? -0.204 -10.648 5.871 1 98.38 41 TYR B N 1
ATOM 1473 C CA . TYR B 1 41 ? -0.791 -11.93 5.492 1 98.38 41 TYR B CA 1
ATOM 1474 C C . TYR B 1 41 ? -0.241 -12.406 4.152 1 98.38 41 TYR B C 1
ATOM 1476 O O . TYR B 1 41 ? 0.204 -11.602 3.332 1 98.38 41 TYR B O 1
ATOM 1484 N N . SER B 1 42 ? -0.281 -13.75 4.023 1 98.88 42 SER B N 1
ATOM 1485 C CA . SER B 1 42 ? 0.014 -14.328 2.715 1 98.88 42 SER B CA 1
ATOM 1486 C C . SER B 1 42 ? -0.794 -15.602 2.477 1 98.88 42 SER B C 1
ATOM 1488 O O . SER B 1 42 ? -1.31 -16.203 3.422 1 98.88 42 SER B O 1
ATOM 1490 N N . VAL B 1 43 ? -0.888 -15.953 1.195 1 98.81 43 VAL B N 1
ATOM 1491 C CA . VAL B 1 43 ? -1.548 -17.203 0.851 1 98.81 43 VAL B CA 1
ATOM 1492 C C . VAL B 1 43 ? -0.799 -17.891 -0.295 1 98.81 43 VAL B C 1
ATOM 1494 O O . VAL B 1 43 ? -0.137 -17.219 -1.094 1 98.81 43 VAL B O 1
ATOM 1497 N N . VAL B 1 44 ? -0.928 -19.156 -0.276 1 98.94 44 VAL B N 1
ATOM 1498 C CA . VAL B 1 44 ? -0.512 -19.984 -1.398 1 98.94 44 VAL B CA 1
ATOM 1499 C C . VAL B 1 44 ? -1.705 -20.797 -1.919 1 98.94 44 VAL B C 1
ATOM 1501 O O . VAL B 1 44 ? -2.426 -21.422 -1.141 1 98.94 44 VAL B O 1
ATOM 1504 N N . ALA B 1 45 ? -1.928 -20.703 -3.174 1 98.88 45 ALA B N 1
ATOM 1505 C CA . ALA B 1 45 ? -2.98 -21.469 -3.826 1 98.88 45 ALA B CA 1
ATOM 1506 C C . ALA B 1 45 ? -2.406 -22.703 -4.512 1 98.88 45 ALA B C 1
ATOM 1508 O O . ALA B 1 45 ? -1.356 -22.641 -5.156 1 98.88 45 ALA B O 1
ATOM 1509 N N . TYR B 1 46 ? -3.127 -23.766 -4.398 1 98.75 46 TYR B N 1
ATOM 1510 C CA . TYR B 1 46 ? -2.77 -25.016 -5.043 1 98.75 46 TYR B CA 1
ATOM 1511 C C . TYR B 1 46 ? -3.887 -25.5 -5.961 1 98.75 46 TYR B C 1
ATOM 1513 O O . TYR B 1 46 ? -5.07 -25.328 -5.656 1 98.75 46 TYR B O 1
ATOM 1521 N N . VAL B 1 47 ? -3.465 -26.094 -7.078 1 98.5 47 VAL B N 1
ATOM 1522 C CA . VAL B 1 47 ? -4.371 -26.859 -7.934 1 98.5 47 VAL B CA 1
ATOM 1523 C C . VAL B 1 47 ? -3.922 -28.312 -8.016 1 98.5 47 VAL B C 1
ATOM 1525 O O . VAL B 1 47 ? -2.809 -28.594 -8.461 1 98.5 47 VAL B O 1
ATOM 1528 N N . ASP B 1 48 ? -4.797 -29.141 -7.527 1 97.5 48 ASP B N 1
ATOM 1529 C CA . ASP B 1 48 ? -4.484 -30.578 -7.508 1 97.5 48 ASP B CA 1
ATOM 1530 C C . ASP B 1 48 ? -3.139 -30.828 -6.828 1 97.5 48 ASP B C 1
ATOM 1532 O O . ASP B 1 48 ? -2.311 -31.578 -7.344 1 97.5 48 ASP B O 1
ATOM 1536 N N . GLY B 1 49 ? -2.873 -30.016 -5.824 1 97 49 GLY B N 1
ATOM 1537 C CA . GLY B 1 49 ? -1.713 -30.234 -4.977 1 97 49 GLY B CA 1
ATOM 1538 C C . GLY B 1 49 ? -0.468 -29.516 -5.469 1 97 49 GLY B C 1
ATOM 1539 O O . GLY B 1 49 ? 0.581 -29.578 -4.824 1 97 49 GLY B O 1
ATOM 1540 N N . GLN B 1 50 ? -0.58 -28.859 -6.582 1 98 50 GLN B N 1
ATOM 1541 C CA . GLN B 1 50 ? 0.551 -28.125 -7.145 1 98 50 GLN B CA 1
ATOM 1542 C C . GLN B 1 50 ? 0.391 -26.609 -6.938 1 98 50 GLN B C 1
ATOM 1544 O O . GLN B 1 50 ? -0.713 -26.078 -7.059 1 98 50 GLN B O 1
ATOM 1549 N N . VAL B 1 51 ? 1.576 -26 -6.652 1 98.69 51 VAL B N 1
ATOM 1550 C CA . VAL B 1 51 ? 1.533 -24.547 -6.477 1 98.69 51 VAL B CA 1
ATOM 1551 C C . VAL B 1 51 ? 1.006 -23.891 -7.75 1 98.69 51 VAL B C 1
ATOM 1553 O O . VAL B 1 51 ? 1.5 -24.156 -8.844 1 98.69 51 VAL B O 1
ATOM 1556 N N . ALA B 1 52 ? -0.031 -23.016 -7.52 1 98.81 52 ALA B N 1
ATOM 1557 C CA . ALA B 1 52 ? -0.675 -22.406 -8.68 1 98.81 52 ALA B CA 1
ATOM 1558 C C . ALA B 1 52 ? -0.586 -20.891 -8.609 1 98.81 52 ALA B C 1
ATOM 1560 O O . ALA B 1 52 ? -0.674 -20.203 -9.633 1 98.81 52 ALA B O 1
ATOM 1561 N N . GLY B 1 53 ? -0.44 -20.328 -7.449 1 98.81 53 GLY B N 1
ATOM 1562 C CA . GLY B 1 53 ? -0.389 -18.891 -7.293 1 98.81 53 GLY B CA 1
ATOM 1563 C C . GLY B 1 53 ? -0.139 -18.453 -5.863 1 98.81 53 GLY B C 1
ATOM 1564 O O . GLY B 1 53 ? -0.127 -19.281 -4.949 1 98.81 53 GLY B O 1
ATOM 1565 N N . ILE B 1 54 ? 0.147 -17.203 -5.703 1 98.94 54 ILE B N 1
ATOM 1566 C CA . ILE B 1 54 ? 0.42 -16.625 -4.391 1 98.94 54 ILE B CA 1
ATOM 1567 C C . ILE B 1 54 ? -0.229 -15.25 -4.281 1 98.94 54 ILE B C 1
ATOM 1569 O O . ILE B 1 54 ? -0.652 -14.68 -5.289 1 98.94 54 ILE B O 1
ATOM 1573 N N . GLY B 1 55 ? -0.363 -14.734 -3.105 1 98.88 55 GLY B N 1
ATOM 1574 C CA . GLY B 1 55 ? -0.744 -13.375 -2.771 1 98.88 55 GLY B CA 1
ATOM 1575 C C . GLY B 1 55 ? -0.314 -12.961 -1.378 1 98.88 55 GLY B C 1
ATOM 1576 O O . GLY B 1 55 ? -0.131 -13.805 -0.5 1 98.88 55 GLY B O 1
ATOM 1577 N N . ARG B 1 56 ? -0.188 -11.711 -1.211 1 98.81 56 ARG B N 1
ATOM 1578 C CA . ARG B 1 56 ? 0.131 -11.266 0.14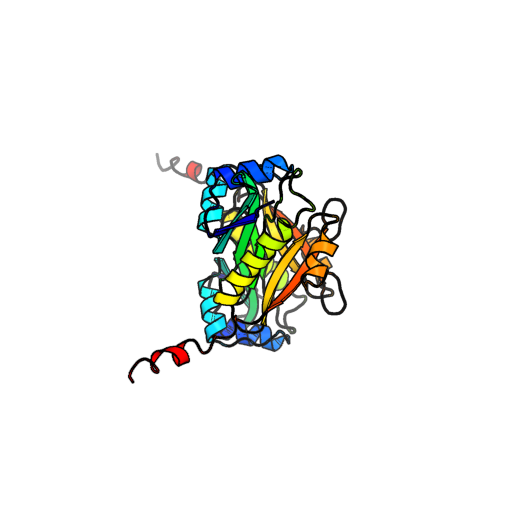3 1 98.81 56 ARG B CA 1
ATOM 1579 C C . ARG B 1 56 ? -0.392 -9.859 0.397 1 98.81 56 ARG B C 1
ATOM 1581 O O . ARG B 1 56 ? -0.81 -9.164 -0.535 1 98.81 56 ARG B O 1
ATOM 1588 N N . VAL B 1 57 ? -0.396 -9.516 1.658 1 98.94 57 VAL B N 1
ATOM 1589 C CA . VAL B 1 57 ? -0.893 -8.219 2.121 1 98.94 57 VAL B CA 1
ATOM 1590 C C . VAL B 1 57 ? 0.159 -7.547 2.998 1 98.94 57 VAL B C 1
ATOM 1592 O O . VAL B 1 57 ? 0.767 -8.188 3.855 1 98.94 57 VAL B O 1
ATOM 1595 N N . VAL B 1 58 ? 0.429 -6.32 2.709 1 98.94 58 VAL B N 1
ATOM 1596 C CA . VAL B 1 58 ? 1.147 -5.457 3.641 1 98.94 58 VAL B CA 1
ATOM 1597 C C . VAL B 1 58 ? 0.238 -4.32 4.098 1 98.94 58 VAL B C 1
ATOM 1599 O O . VAL B 1 58 ? -0.818 -4.086 3.508 1 98.94 58 VAL B O 1
ATOM 1602 N N . GLY B 1 59 ? 0.603 -3.625 5.227 1 98.94 59 GLY B N 1
ATOM 1603 C CA . GLY B 1 59 ? -0.241 -2.578 5.777 1 98.94 59 GLY B CA 1
ATOM 1604 C C . GLY B 1 59 ? -0.011 -2.344 7.258 1 98.94 59 GLY B C 1
ATOM 1605 O O . GLY B 1 59 ? 1.065 -2.646 7.781 1 98.94 59 GLY B O 1
ATOM 1606 N N . ASP B 1 60 ? -1.007 -1.729 7.867 1 98.94 60 ASP B N 1
ATOM 1607 C CA . ASP B 1 60 ? -0.848 -1.383 9.281 1 98.94 60 ASP B CA 1
ATOM 1608 C C . ASP B 1 60 ? -1.704 -2.283 10.164 1 98.94 60 ASP B C 1
ATOM 1610 O O . ASP B 1 60 ? -1.744 -2.107 11.383 1 98.94 60 ASP B O 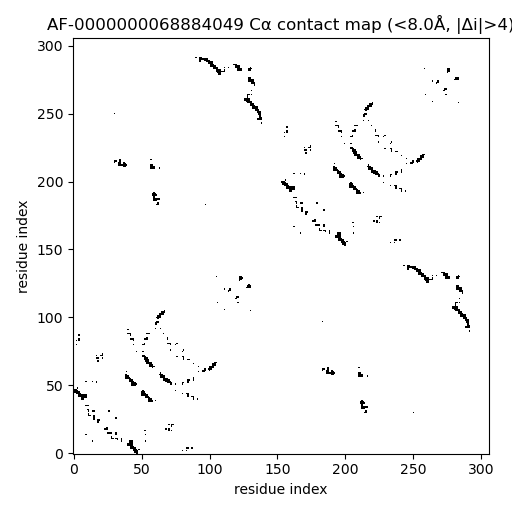1
ATOM 1614 N N . GLY B 1 61 ? -2.443 -3.174 9.539 1 98.88 61 GLY B N 1
ATOM 1615 C CA . GLY B 1 61 ? -3.174 -4.207 10.258 1 98.88 61 GLY B CA 1
ATOM 1616 C C . GLY B 1 61 ? -4.512 -3.729 10.789 1 98.88 61 GLY B C 1
ATOM 1617 O O . GLY B 1 61 ? -5.191 -4.457 11.516 1 98.88 61 GLY B O 1
ATOM 1618 N N . ARG B 1 62 ? -4.922 -2.471 10.391 1 98.88 62 ARG B N 1
ATOM 1619 C CA . ARG B 1 62 ? -6.172 -1.973 10.945 1 98.88 62 ARG B CA 1
ATOM 1620 C C . ARG B 1 62 ? -6.895 -1.071 9.953 1 98.88 62 ARG B C 1
ATOM 1622 O O . ARG B 1 62 ? -8.047 -1.333 9.594 1 98.88 62 ARG B O 1
ATOM 1629 N N . ILE B 1 63 ? -6.266 -0.058 9.391 1 98.94 63 ILE B N 1
ATOM 1630 C CA . ILE B 1 63 ? -6.918 0.958 8.57 1 98.94 63 ILE B CA 1
ATOM 1631 C C . ILE B 1 63 ? -6.52 0.776 7.109 1 98.94 63 ILE B C 1
ATOM 1633 O O . ILE B 1 63 ? -7.363 0.856 6.215 1 98.94 63 ILE B O 1
ATOM 1637 N N . ALA B 1 64 ? -5.25 0.57 6.82 1 98.94 64 ALA B N 1
ATOM 1638 C CA . ALA B 1 64 ? -4.742 0.582 5.449 1 98.94 64 ALA B CA 1
ATOM 1639 C C . ALA B 1 64 ? -4.059 -0.738 5.105 1 98.94 64 ALA B C 1
ATOM 1641 O O . ALA B 1 64 ? -3.152 -1.178 5.82 1 98.94 64 ALA B O 1
ATOM 1642 N N . PHE B 1 65 ? -4.469 -1.305 3.99 1 98.94 65 PHE B N 1
ATOM 1643 C CA . PHE B 1 65 ? -3.941 -2.562 3.475 1 98.94 65 PHE B CA 1
ATOM 1644 C C . PHE B 1 65 ? -3.609 -2.445 1.992 1 98.94 65 PHE B C 1
ATOM 1646 O O . PHE B 1 65 ? -4.297 -1.74 1.251 1 98.94 65 PHE B O 1
ATOM 1653 N N . PHE B 1 66 ? -2.596 -3.148 1.621 1 98.94 66 PHE B N 1
ATOM 1654 C CA . PHE B 1 66 ? -2.221 -3.189 0.213 1 98.94 66 PHE B CA 1
ATOM 1655 C C . PHE B 1 66 ? -1.971 -4.625 -0.239 1 98.94 66 PHE B C 1
ATOM 1657 O O . PHE B 1 66 ? -1.196 -5.352 0.386 1 98.94 66 PHE B O 1
ATOM 1664 N N . ILE B 1 67 ? -2.658 -4.996 -1.253 1 98.88 67 ILE B N 1
ATOM 1665 C CA . ILE B 1 67 ? -2.428 -6.301 -1.862 1 98.88 67 ILE B CA 1
ATOM 1666 C C . ILE B 1 67 ? -1.204 -6.238 -2.773 1 98.88 67 ILE B C 1
ATOM 1668 O O . ILE B 1 67 ? -1.075 -5.316 -3.586 1 98.88 67 ILE B O 1
ATOM 1672 N N . LYS B 1 68 ? -0.343 -7.152 -2.547 1 98.38 68 LYS B N 1
ATOM 1673 C CA . LYS B 1 68 ? 0.913 -7.215 -3.289 1 98.38 68 LYS B CA 1
ATOM 1674 C C . LYS B 1 68 ? 1.187 -8.633 -3.787 1 98.38 68 LYS B C 1
ATOM 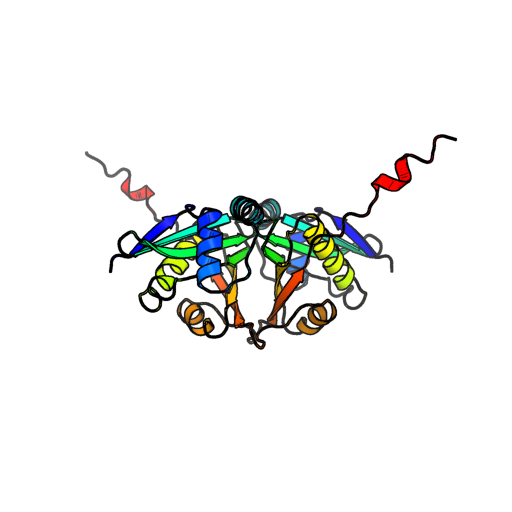1676 O O . LYS B 1 68 ? 0.79 -9.609 -3.148 1 98.38 68 LYS B O 1
ATOM 1681 N N . ASP B 1 69 ? 1.8 -8.75 -4.957 1 98.19 69 ASP B N 1
ATOM 1682 C CA . ASP B 1 69 ? 2.338 -10 -5.48 1 98.19 69 ASP B CA 1
ATOM 1683 C C . ASP B 1 69 ? 1.237 -11.047 -5.633 1 98.19 69 ASP B C 1
ATOM 1685 O O . ASP B 1 69 ? 1.433 -12.219 -5.289 1 98.19 69 ASP B O 1
ATOM 1689 N N . LEU B 1 70 ? 0.076 -10.57 -6.012 1 98.75 70 LEU B N 1
ATOM 1690 C CA . LEU B 1 70 ? -0.888 -11.562 -6.477 1 98.75 70 LEU B CA 1
ATOM 1691 C C . LEU B 1 70 ? -0.489 -12.109 -7.844 1 98.75 70 LEU B C 1
ATOM 1693 O O . LEU B 1 70 ? -0.625 -11.422 -8.859 1 98.75 70 LEU B O 1
ATOM 1697 N N . VAL B 1 71 ? -0.002 -13.328 -7.84 1 98.75 71 VAL B N 1
ATOM 1698 C CA . VAL B 1 71 ? 0.558 -13.945 -9.039 1 98.75 71 VAL B CA 1
ATOM 1699 C C . VAL B 1 71 ? -0.055 -15.328 -9.234 1 98.75 71 VAL B C 1
ATOM 1701 O O . VAL B 1 71 ? -0.122 -16.125 -8.289 1 98.75 71 VAL B O 1
ATOM 1704 N N . VAL B 1 72 ? -0.524 -15.539 -10.383 1 98.75 72 VAL B N 1
ATOM 1705 C CA . VAL B 1 72 ? -0.987 -16.859 -10.805 1 98.75 72 VAL B CA 1
ATOM 1706 C C . VAL B 1 72 ? -0.099 -17.391 -11.93 1 98.75 72 VAL B C 1
ATOM 1708 O O . VAL B 1 72 ? 0.15 -16.688 -12.914 1 98.75 72 VAL B O 1
ATOM 1711 N N . LEU B 1 73 ? 0.416 -18.594 -11.727 1 98.62 73 LEU B N 1
ATOM 1712 C CA . LEU B 1 73 ? 1.245 -19.188 -12.773 1 98.62 73 LEU B CA 1
ATOM 1713 C C . LEU B 1 73 ? 0.469 -19.297 -14.078 1 98.62 73 LEU B C 1
ATOM 1715 O O . LEU B 1 73 ? -0.726 -19.609 -14.07 1 98.62 73 LEU B O 1
ATOM 1719 N N . PRO B 1 74 ? 1.138 -19.156 -15.195 1 97.56 74 PRO B N 1
ATOM 1720 C CA . PRO B 1 74 ? 0.468 -19.062 -16.484 1 97.56 74 PRO B CA 1
ATOM 1721 C C . PRO B 1 74 ? -0.436 -20.25 -16.781 1 97.56 74 PRO B C 1
ATOM 1723 O O . PRO B 1 74 ? -1.559 -20.078 -17.266 1 97.56 74 PRO B O 1
ATOM 1726 N N . GLN B 1 75 ? -0.039 -21.406 -16.453 1 96.88 75 GLN B N 1
ATOM 1727 C CA . GLN B 1 75 ? -0.79 -22.609 -16.781 1 96.88 75 GLN B CA 1
ATOM 1728 C C . GLN B 1 75 ? -2.076 -22.703 -15.969 1 96.88 75 GLN B C 1
ATOM 1730 O O . GLN B 1 75 ? -2.957 -23.516 -16.281 1 96.88 75 GLN B O 1
ATOM 1735 N N . TYR B 1 76 ? -2.199 -21.844 -14.953 1 97.75 76 TYR B N 1
ATOM 1736 C CA . TYR B 1 76 ? -3.375 -21.922 -14.094 1 97.75 76 TYR B CA 1
ATOM 1737 C C . TYR B 1 76 ? -4.234 -20.672 -14.234 1 97.75 76 TYR B C 1
ATOM 1739 O O . TYR B 1 76 ? -5.223 -20.516 -13.508 1 97.75 76 TYR B O 1
ATOM 1747 N N . GLN B 1 77 ? -3.889 -19.75 -15.109 1 96.19 77 GLN B N 1
ATOM 1748 C CA . GLN B 1 77 ? -4.672 -18.547 -15.328 1 96.19 77 GLN B CA 1
ATOM 1749 C C . GLN B 1 77 ? -5.98 -18.844 -16.047 1 96.19 77 GLN B C 1
ATOM 1751 O O . GLN B 1 77 ? -6.059 -19.812 -16.812 1 96.19 77 GLN B O 1
ATOM 1756 N N . GLY B 1 78 ? -6.973 -18.078 -15.703 1 94.69 78 GLY B N 1
ATOM 1757 C CA . GLY B 1 78 ? -8.273 -18.266 -16.328 1 94.69 78 GLY B CA 1
ATOM 1758 C C . GLY B 1 78 ? -9.094 -19.359 -15.688 1 94.69 78 GLY B C 1
ATOM 1759 O O . GLY B 1 78 ? -10.18 -19.688 -16.156 1 94.69 78 GLY B O 1
ATOM 1760 N N . GLY B 1 79 ? -8.602 -19.922 -14.625 1 95.12 79 GLY B N 1
ATOM 1761 C CA . GLY B 1 79 ? -9.25 -21.047 -13.992 1 95.12 79 GLY B CA 1
ATOM 1762 C C . GLY B 1 79 ? -9.797 -20.734 -12.609 1 95.12 79 GLY B C 1
ATOM 1763 O O . GLY B 1 79 ? -10.172 -21.641 -11.859 1 95.12 79 GLY B O 1
ATOM 1764 N N . GLY B 1 80 ? -9.75 -19.5 -12.227 1 97.88 80 GLY B N 1
ATOM 1765 C CA . GLY B 1 80 ? -10.367 -19.125 -10.969 1 97.88 80 GLY B CA 1
ATOM 1766 C C . GLY B 1 80 ? -9.367 -19 -9.836 1 97.88 80 GLY B C 1
ATOM 1767 O O . GLY B 1 80 ? -9.719 -18.562 -8.734 1 97.88 80 GLY B O 1
ATOM 1768 N N . VAL B 1 81 ? -8.109 -19.312 -10.055 1 98.62 81 VAL B N 1
ATOM 1769 C CA . VAL B 1 81 ? -7.086 -19.281 -9.023 1 98.62 81 VAL B CA 1
ATOM 1770 C C . VAL B 1 81 ? -6.922 -17.844 -8.5 1 98.62 81 VAL B C 1
ATOM 1772 O O . VAL B 1 81 ? -6.852 -17.625 -7.285 1 98.62 81 VAL B O 1
ATOM 1775 N N . GLY B 1 82 ? -6.895 -16.891 -9.414 1 98.69 82 GLY B N 1
ATOM 1776 C CA . GLY B 1 82 ? -6.785 -15.508 -9 1 98.69 82 GLY B CA 1
ATOM 1777 C C . GLY B 1 82 ? -7.914 -15.055 -8.094 1 98.69 82 GLY B C 1
ATOM 1778 O O . GLY B 1 82 ? -7.68 -14.367 -7.098 1 98.69 82 GLY B O 1
ATOM 1779 N N . THR B 1 83 ? -9.086 -15.461 -8.453 1 98.69 83 THR B N 1
ATOM 1780 C CA . THR B 1 83 ? -10.273 -15.148 -7.656 1 98.69 83 THR B CA 1
ATOM 1781 C C . THR B 1 83 ? -10.156 -15.758 -6.258 1 98.69 83 THR B C 1
ATOM 1783 O O . THR B 1 83 ? -10.43 -15.086 -5.262 1 98.69 83 THR B O 1
ATOM 1786 N N . ALA B 1 84 ? -9.758 -16.953 -6.18 1 98.75 84 ALA B N 1
ATOM 1787 C CA . ALA B 1 84 ? -9.625 -17.641 -4.898 1 98.75 84 ALA B CA 1
ATOM 1788 C C . ALA B 1 84 ? -8.602 -16.953 -4.004 1 98.75 84 ALA B C 1
ATOM 1790 O O . ALA B 1 84 ? -8.836 -16.766 -2.809 1 98.75 84 ALA B O 1
ATOM 1791 N N . VAL B 1 85 ? -7.469 -16.562 -4.574 1 98.81 85 VAL B N 1
ATOM 1792 C CA . VAL B 1 85 ? -6.41 -15.875 -3.844 1 98.81 85 VAL B CA 1
ATOM 1793 C C . VAL B 1 85 ? -6.918 -14.531 -3.332 1 98.81 85 VAL B C 1
ATOM 1795 O O . VAL B 1 85 ? -6.797 -14.219 -2.145 1 98.81 85 VAL B O 1
ATOM 1798 N N . LEU B 1 86 ? -7.547 -13.781 -4.207 1 98.88 86 LEU B N 1
ATOM 1799 C CA . LEU B 1 86 ? -8.023 -12.453 -3.85 1 98.88 86 LEU B CA 1
ATOM 1800 C C . LEU B 1 86 ? -9.078 -12.531 -2.75 1 98.88 86 LEU B C 1
ATOM 1802 O O . LEU B 1 86 ? -9.016 -11.773 -1.774 1 98.88 86 LEU B O 1
ATOM 1806 N N . ARG B 1 87 ? -9.977 -13.414 -2.857 1 98.62 87 ARG B N 1
ATOM 1807 C CA . ARG B 1 87 ? -11.039 -13.57 -1.864 1 98.62 87 ARG B CA 1
ATOM 1808 C C . ARG B 1 87 ? -10.461 -13.961 -0.507 1 98.62 87 ARG B C 1
ATOM 1810 O O . ARG B 1 87 ? -10.914 -13.469 0.529 1 98.62 87 ARG B O 1
ATOM 1817 N N . ALA B 1 88 ? -9.523 -14.836 -0.53 1 98.75 88 ALA B N 1
ATOM 1818 C CA . ALA B 1 88 ? -8.883 -15.25 0.718 1 98.75 88 ALA B CA 1
ATOM 1819 C C . ALA B 1 88 ? -8.203 -14.07 1.404 1 98.75 88 ALA B C 1
ATOM 1821 O O . ALA B 1 88 ? -8.312 -13.906 2.623 1 98.75 88 ALA B O 1
ATOM 1822 N N . LEU B 1 89 ? -7.5 -13.273 0.647 1 98.81 89 LEU B N 1
ATOM 1823 C CA . LEU B 1 89 ? -6.809 -12.117 1.205 1 98.81 89 LEU B CA 1
ATOM 1824 C C . LEU B 1 89 ? -7.805 -11.102 1.764 1 98.81 89 LEU B C 1
ATOM 1826 O O . LEU B 1 89 ? -7.617 -10.586 2.867 1 98.81 89 LEU B O 1
ATOM 1830 N N . ILE B 1 90 ? -8.875 -10.844 1.031 1 98.75 90 ILE B N 1
ATOM 1831 C CA . ILE B 1 90 ? -9.875 -9.875 1.463 1 98.75 90 ILE B CA 1
ATOM 1832 C C . ILE B 1 90 ? -10.562 -10.367 2.732 1 98.75 90 ILE B C 1
ATOM 1834 O O . ILE B 1 90 ? -10.797 -9.594 3.662 1 98.75 90 ILE B O 1
ATOM 1838 N N . THR B 1 91 ? -10.859 -11.633 2.754 1 98.19 91 THR B N 1
ATOM 1839 C CA . THR B 1 91 ? -11.477 -12.211 3.943 1 98.19 91 THR B CA 1
ATOM 1840 C C . THR B 1 91 ? -10.578 -12.023 5.164 1 98.19 91 THR B C 1
ATOM 1842 O O . THR B 1 91 ? -11.047 -11.609 6.227 1 98.19 91 THR B O 1
ATOM 1845 N N . ARG B 1 92 ? -9.352 -12.328 5.023 1 98.31 92 ARG B N 1
ATOM 1846 C CA . ARG B 1 92 ? -8.398 -12.164 6.125 1 98.31 92 ARG B CA 1
ATOM 1847 C C . ARG B 1 92 ? -8.32 -10.711 6.57 1 98.31 92 ARG B C 1
ATOM 1849 O O . ARG B 1 92 ? -8.289 -10.43 7.77 1 98.31 92 ARG B O 1
ATOM 1856 N N . ILE B 1 93 ? -8.273 -9.789 5.645 1 98.81 93 ILE B N 1
ATOM 1857 C CA . ILE B 1 93 ? -8.242 -8.367 5.961 1 98.81 93 ILE B CA 1
ATOM 1858 C C . ILE B 1 93 ? -9.461 -7.992 6.793 1 98.81 93 ILE B C 1
ATOM 1860 O O . ILE B 1 93 ? -9.344 -7.332 7.828 1 98.81 93 ILE B O 1
ATOM 1864 N N . ARG B 1 94 ? -10.609 -8.445 6.371 1 98.62 94 ARG B N 1
ATOM 1865 C CA . ARG B 1 94 ? -11.867 -8.047 7 1 98.62 94 ARG B CA 1
ATOM 1866 C C . ARG B 1 94 ? -11.977 -8.633 8.406 1 98.62 94 ARG B C 1
ATOM 1868 O O . ARG B 1 94 ? -12.797 -8.18 9.203 1 98.62 94 ARG B O 1
ATOM 1875 N N . GLU B 1 95 ? -11.195 -9.633 8.734 1 98.06 95 GLU B N 1
ATOM 1876 C CA . GLU B 1 95 ? -11.164 -10.195 10.078 1 98.06 95 GLU B CA 1
ATOM 1877 C C . GLU B 1 95 ? -10.453 -9.25 11.047 1 98.06 95 GLU B C 1
ATOM 1879 O O . GLU B 1 95 ? -10.602 -9.391 12.266 1 98.06 95 GLU B O 1
ATOM 1884 N N . HIS B 1 96 ? -9.695 -8.273 10.508 1 98.06 96 HIS B N 1
ATOM 1885 C CA . HIS B 1 96 ? -8.836 -7.484 11.391 1 98.06 96 HIS B CA 1
ATOM 1886 C C . HIS B 1 96 ? -9.039 -5.992 11.156 1 98.06 96 HIS B C 1
ATOM 1888 O O . HIS B 1 96 ? -8.641 -5.172 11.984 1 98.06 96 HIS B O 1
ATOM 1894 N N . CYS B 1 97 ? -9.688 -5.66 10.109 1 98.69 97 CYS B N 1
ATOM 1895 C CA . CYS B 1 97 ? -9.766 -4.258 9.719 1 98.69 97 CYS B CA 1
ATOM 1896 C C . CYS B 1 97 ? -10.805 -3.516 10.547 1 98.69 97 CYS B C 1
ATOM 1898 O O . CYS B 1 97 ? -11.578 -4.137 11.281 1 98.69 97 CYS B O 1
ATOM 1900 N N . CYS B 1 98 ? -10.734 -2.158 10.508 1 98.62 98 CYS B N 1
ATOM 1901 C CA . CYS B 1 98 ? -11.773 -1.31 11.078 1 98.62 98 CYS B CA 1
ATOM 1902 C C . CYS B 1 98 ? -12.82 -0.959 10.023 1 98.62 98 CYS B C 1
ATOM 1904 O O . CYS B 1 98 ? -12.75 -1.433 8.891 1 98.62 98 CYS B O 1
ATOM 1906 N N . ASN B 1 99 ? -13.867 -0.207 10.453 1 98.19 99 ASN B N 1
ATOM 1907 C CA . ASN B 1 99 ? -14.867 0.265 9.508 1 98.19 99 ASN B CA 1
ATOM 1908 C C . ASN B 1 99 ? -14.258 1.181 8.453 1 98.19 99 ASN B C 1
ATOM 1910 O O . ASN B 1 99 ? -13.453 2.057 8.773 1 98.19 99 ASN B O 1
ATOM 1914 N N . HIS B 1 100 ? -14.617 0.958 7.184 1 98.5 100 HIS B N 1
ATOM 1915 C CA . HIS B 1 100 ? -14.172 1.763 6.051 1 98.5 100 HIS B CA 1
ATOM 1916 C C . HIS B 1 100 ? -12.672 1.652 5.848 1 98.5 100 HIS B C 1
ATOM 1918 O O . HIS B 1 100 ? -12.008 2.639 5.516 1 98.5 100 HIS B O 1
ATOM 1924 N N . ALA B 1 101 ? -12.148 0.47 6.141 1 98.88 101 ALA B N 1
ATOM 1925 C CA . ALA B 1 101 ? -10.727 0.239 5.914 1 98.88 101 ALA B CA 1
ATOM 1926 C C . ALA B 1 101 ? -10.383 0.333 4.43 1 98.88 101 ALA B C 1
ATOM 1928 O O . ALA B 1 101 ? -11.195 -0.038 3.576 1 98.88 101 ALA B O 1
ATOM 1929 N N . TYR B 1 102 ? -9.195 0.763 4.188 1 98.75 102 TYR B N 1
ATOM 1930 C CA . TYR B 1 102 ? -8.656 1.047 2.859 1 98.75 102 TYR B CA 1
ATOM 1931 C C . TYR B 1 102 ? -7.871 -0.143 2.324 1 98.75 102 TYR B C 1
ATOM 1933 O O . TYR B 1 102 ? -6.934 -0.618 2.971 1 98.75 102 TYR B O 1
ATOM 1941 N N . ILE B 1 103 ? -8.258 -0.676 1.155 1 98.94 103 ILE B N 1
ATOM 1942 C CA . ILE B 1 103 ? -7.441 -1.659 0.445 1 98.94 103 ILE B CA 1
ATOM 1943 C C . ILE B 1 103 ? -6.992 -1.083 -0.896 1 98.94 103 ILE B C 1
ATOM 1945 O O . ILE B 1 103 ? -7.82 -0.742 -1.742 1 98.94 103 ILE B O 1
ATOM 1949 N N . GLY B 1 104 ? -5.703 -0.948 -1.074 1 98.94 104 GLY B N 1
ATOM 1950 C CA . GLY B 1 104 ? -5.16 -0.492 -2.344 1 98.94 104 GLY B CA 1
ATOM 1951 C C . GLY B 1 104 ? -4.277 -1.523 -3.021 1 98.94 104 GLY B C 1
ATOM 1952 O O . GLY B 1 104 ? -3.812 -2.467 -2.379 1 98.94 104 GLY B O 1
ATOM 1953 N N . LEU B 1 105 ? -4.102 -1.414 -4.277 1 98.94 105 LEU B N 1
ATOM 1954 C CA . LEU B 1 105 ? -3.129 -2.193 -5.039 1 98.94 105 LEU B CA 1
ATOM 1955 C C . LEU B 1 105 ? -2.766 -1.488 -6.34 1 98.94 105 LEU B C 1
ATOM 1957 O O . LEU B 1 105 ? -3.432 -0.529 -6.738 1 98.94 105 LEU B O 1
ATOM 1961 N N . MET B 1 106 ? -1.682 -1.896 -6.93 1 98.81 106 MET B N 1
ATOM 1962 C CA . MET B 1 106 ? -1.247 -1.483 -8.258 1 98.81 106 MET B CA 1
ATOM 1963 C C . MET B 1 106 ? -1.257 -2.662 -9.227 1 98.81 106 MET B C 1
ATOM 1965 O O . MET B 1 106 ? -0.454 -3.588 -9.094 1 98.81 106 MET B O 1
ATOM 1969 N N . ALA B 1 107 ? -2.117 -2.553 -10.219 1 98.62 107 ALA B N 1
ATOM 1970 C CA . ALA B 1 107 ? -2.305 -3.684 -11.125 1 98.62 107 ALA B CA 1
ATOM 1971 C C . ALA B 1 107 ? -1.178 -3.758 -12.148 1 98.62 107 ALA B C 1
ATOM 1973 O O . ALA B 1 107 ? -0.598 -2.734 -12.516 1 98.62 107 ALA B O 1
ATOM 1974 N N . THR B 1 108 ? -0.848 -5.012 -12.562 1 97.19 108 THR B N 1
ATOM 1975 C CA . THR B 1 108 ? -0.133 -5.188 -13.82 1 97.19 108 THR B CA 1
ATOM 1976 C C . THR B 1 108 ? -1.013 -4.785 -15 1 97.19 108 THR B C 1
ATOM 1978 O O . THR B 1 108 ? -2.236 -4.926 -14.945 1 97.19 108 THR B O 1
ATOM 1981 N N . PRO B 1 109 ? -0.345 -4.27 -16.094 1 97.31 109 PRO B N 1
ATOM 1982 C CA . PRO B 1 109 ? -1.153 -3.863 -17.234 1 97.31 109 PRO B CA 1
ATOM 1983 C C . PRO B 1 109 ? -2.09 -4.969 -17.719 1 97.31 109 PRO B C 1
ATOM 1985 O O . PRO B 1 109 ? -1.671 -6.121 -17.859 1 97.31 109 PRO B O 1
ATOM 1988 N N . GLY B 1 110 ? -3.33 -4.594 -17.891 1 96.56 110 GLY B N 1
ATOM 1989 C CA . GLY B 1 110 ? -4.281 -5.535 -18.469 1 96.56 110 GLY B CA 1
ATOM 1990 C C . GLY B 1 110 ? -5.043 -6.324 -17.422 1 96.56 110 GLY B C 1
ATOM 1991 O O . GLY B 1 110 ? -5.953 -7.086 -17.75 1 96.56 110 GLY B O 1
ATOM 1992 N N . LYS B 1 111 ? -4.727 -6.117 -16.141 1 97.5 111 LYS B N 1
ATOM 1993 C CA . LYS B 1 111 ? -5.375 -6.914 -15.094 1 97.5 111 LYS B CA 1
ATOM 1994 C C . LYS B 1 111 ? -6.387 -6.078 -14.32 1 97.5 111 LYS B C 1
ATOM 1996 O O . LYS B 1 111 ? -6.977 -6.555 -13.344 1 97.5 111 LYS B O 1
ATOM 2001 N N . GLU B 1 112 ? -6.621 -4.875 -14.719 1 98.5 112 GLU B N 1
ATOM 2002 C CA . GLU B 1 112 ? -7.504 -3.957 -14 1 98.5 112 GLU B CA 1
ATOM 2003 C C . GLU B 1 112 ? -8.93 -4.504 -13.93 1 98.5 112 GLU B C 1
ATOM 2005 O O . GLU B 1 112 ? -9.57 -4.426 -12.883 1 98.5 112 GLU B O 1
ATOM 2010 N N . SER B 1 113 ? -9.414 -5.066 -15.039 1 98.31 113 SER B N 1
ATOM 2011 C CA . SER B 1 113 ? -10.789 -5.543 -15.109 1 98.31 113 SER B CA 1
ATOM 2012 C C . SER B 1 113 ? -11.039 -6.668 -14.109 1 98.31 113 SER B C 1
ATOM 2014 O O . SER B 1 113 ? -12.141 -6.793 -13.57 1 98.31 113 SER B O 1
ATOM 2016 N N . PHE B 1 114 ? -10 -7.434 -13.914 1 98.62 114 PHE B N 1
ATOM 2017 C CA . PHE B 1 114 ? -10.109 -8.492 -12.914 1 98.62 114 PHE B CA 1
ATOM 2018 C C . PHE B 1 114 ? -10.469 -7.922 -11.555 1 98.62 114 PHE B C 1
ATOM 2020 O O . PHE B 1 114 ? -11.406 -8.391 -10.906 1 98.62 114 PHE B O 1
ATOM 2027 N N . TYR B 1 115 ? -9.828 -6.91 -11.094 1 98.81 115 TYR B N 1
ATOM 2028 C CA . TYR B 1 115 ? -10.047 -6.312 -9.781 1 98.81 115 TYR B CA 1
ATOM 2029 C C . TYR B 1 115 ? -11.359 -5.539 -9.75 1 98.81 115 TYR B C 1
ATOM 2031 O O . TYR B 1 115 ? -12.047 -5.527 -8.727 1 98.81 115 TYR B O 1
ATOM 2039 N N . GLU B 1 116 ? -11.648 -4.883 -10.859 1 98.81 116 GLU B N 1
ATOM 2040 C CA . GLU B 1 116 ? -12.922 -4.168 -10.938 1 98.81 116 GLU B CA 1
ATOM 2041 C C . GLU B 1 116 ? -14.102 -5.117 -10.727 1 98.81 116 GLU B C 1
ATOM 2043 O O . GLU B 1 116 ? -15.078 -4.762 -10.07 1 98.81 116 GLU B O 1
ATOM 2048 N N . GLU B 1 117 ? -14.008 -6.301 -11.242 1 98.44 117 GLU B N 1
ATOM 2049 C CA . GLU B 1 117 ? -15.055 -7.305 -11.086 1 98.44 117 GLU B CA 1
ATOM 2050 C C . GLU B 1 117 ? -15.195 -7.73 -9.625 1 98.44 117 GLU B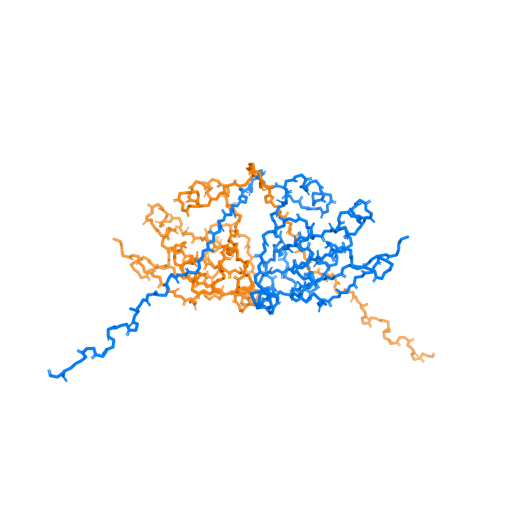 C 1
ATOM 2052 O O . GLU B 1 117 ? -16.219 -8.305 -9.242 1 98.44 117 GLU B O 1
ATOM 2057 N N . HIS B 1 118 ? -14.188 -7.453 -8.883 1 98.38 118 HIS B N 1
ATOM 2058 C CA . HIS B 1 118 ? -14.211 -7.824 -7.473 1 98.38 118 HIS B CA 1
ATOM 2059 C C . HIS B 1 118 ? -14.398 -6.602 -6.582 1 98.38 118 HIS B C 1
ATOM 2061 O O . HIS B 1 118 ? -14.016 -6.613 -5.41 1 98.38 118 HIS B O 1
ATOM 2067 N N . GLY B 1 119 ? -14.875 -5.496 -7.145 1 98.62 119 GLY B N 1
ATOM 2068 C CA . GLY B 1 119 ? -15.359 -4.379 -6.352 1 98.62 119 GLY B CA 1
ATOM 2069 C C . GLY B 1 119 ? -14.336 -3.266 -6.203 1 98.62 119 GLY B C 1
ATOM 2070 O O . GLY B 1 119 ? -14.578 -2.283 -5.496 1 98.62 119 GLY B O 1
ATOM 2071 N N . PHE B 1 120 ? -13.242 -3.375 -6.898 1 98.94 120 PHE B N 1
ATOM 2072 C CA . PHE B 1 120 ? -12.25 -2.309 -6.816 1 98.94 120 PHE B CA 1
ATOM 2073 C C . PHE B 1 120 ? -12.57 -1.194 -7.805 1 98.94 120 PHE B C 1
ATOM 2075 O O . PHE B 1 120 ? -13.078 -1.455 -8.898 1 98.94 120 PHE B O 1
ATOM 2082 N N . LEU B 1 121 ? -12.188 -0.034 -7.379 1 98.81 121 LEU B N 1
ATOM 2083 C CA . LEU B 1 121 ? -12.297 1.144 -8.234 1 98.81 121 LEU B CA 1
ATOM 2084 C C . LEU B 1 121 ? -10.961 1.476 -8.875 1 98.81 121 LEU B C 1
ATOM 2086 O O . LEU B 1 121 ? -9.961 1.678 -8.172 1 98.81 121 LEU B O 1
ATOM 2090 N N . ARG B 1 122 ? -10.969 1.509 -10.156 1 98.75 122 ARG B N 1
ATOM 2091 C CA . ARG B 1 122 ? -9.766 1.857 -10.906 1 98.75 122 ARG B CA 1
ATOM 2092 C C . ARG B 1 122 ? -9.469 3.352 -10.812 1 98.75 122 ARG B C 1
ATOM 2094 O O . ARG B 1 122 ? -10.375 4.176 -10.945 1 98.75 122 ARG B O 1
ATOM 2101 N N . ARG B 1 123 ? -8.133 3.635 -10.602 1 98.75 123 ARG B N 1
ATOM 2102 C CA . ARG B 1 123 ? -7.691 5.023 -10.508 1 98.75 123 ARG B CA 1
ATOM 2103 C C . ARG B 1 123 ? -6.875 5.422 -11.734 1 98.75 123 ARG B C 1
ATOM 2105 O O . ARG B 1 123 ? -6.199 4.586 -12.336 1 98.75 123 ARG B O 1
ATOM 2112 N N . PRO B 1 124 ? -7.023 6.656 -12.211 1 98.25 124 PRO B N 1
ATOM 2113 C CA . PRO B 1 124 ? -7.797 7.727 -11.578 1 98.25 124 PRO B CA 1
ATOM 2114 C C . PRO B 1 124 ? -9.281 7.656 -11.906 1 98.25 124 PRO B C 1
ATOM 2116 O O . PRO B 1 124 ? -9.68 6.961 -12.844 1 98.25 124 PRO B O 1
ATOM 2119 N N . ALA B 1 125 ? -10.062 8.289 -11.109 1 98.31 125 ALA B N 1
ATOM 2120 C CA . ALA B 1 125 ? -11.516 8.445 -11.227 1 98.31 125 ALA B CA 1
ATOM 2121 C C . ALA B 1 125 ? -12 9.68 -10.477 1 98.31 125 ALA B C 1
ATOM 2123 O O . ALA B 1 125 ? -11.227 10.32 -9.758 1 98.31 125 ALA B O 1
ATOM 2124 N N . PRO B 1 126 ? -13.273 10.133 -10.742 1 97.31 126 PRO B N 1
ATOM 2125 C CA . PRO B 1 126 ? -13.758 11.273 -9.961 1 97.31 126 PRO B CA 1
ATOM 2126 C C . PRO B 1 126 ? -13.586 11.07 -8.461 1 97.31 126 PRO B C 1
ATOM 2128 O O . PRO B 1 126 ? -14.039 10.062 -7.91 1 97.31 126 PRO B O 1
ATOM 2131 N N . GLY B 1 127 ? -12.844 11.938 -7.855 1 97.12 127 GLY B N 1
ATOM 2132 C CA . GLY B 1 127 ? -12.617 11.891 -6.422 1 97.12 127 GLY B CA 1
ATOM 2133 C C . GLY B 1 127 ? -11.398 11.078 -6.039 1 97.12 127 GLY B C 1
ATOM 2134 O O . GLY B 1 127 ? -11.031 11.008 -4.863 1 97.12 127 GLY B O 1
ATOM 2135 N N . TYR B 1 128 ? -10.773 10.477 -7.027 1 98.38 128 TYR B N 1
ATOM 2136 C CA . TYR B 1 128 ? -9.609 9.633 -6.781 1 98.38 128 TYR B CA 1
ATOM 2137 C C . TYR B 1 128 ? -8.492 9.945 -7.762 1 98.38 128 TYR B C 1
ATOM 2139 O O . TYR B 1 128 ? -8.672 9.844 -8.977 1 98.38 128 TYR B O 1
ATOM 2147 N N . GLY B 1 129 ? -7.32 10.32 -7.203 1 98.69 129 GLY B N 1
ATOM 2148 C CA . GLY B 1 129 ? -6.172 10.555 -8.062 1 98.69 129 GLY B CA 1
ATOM 2149 C C . GLY B 1 129 ? -5.484 9.281 -8.508 1 98.69 129 GLY B C 1
ATOM 2150 O O . GLY B 1 129 ? -5.973 8.18 -8.227 1 98.69 129 GLY B O 1
ATOM 2151 N N . SER B 1 130 ? -4.367 9.422 -9.148 1 98.81 130 SER B N 1
ATOM 2152 C CA . SER B 1 130 ? -3.654 8.297 -9.75 1 98.81 130 SER B CA 1
ATOM 2153 C C . SER B 1 130 ? -2.791 7.578 -8.719 1 98.81 130 SER B C 1
ATOM 2155 O O . SER B 1 130 ? -2.404 8.164 -7.707 1 98.81 130 SER B O 1
ATOM 2157 N N . GLY B 1 131 ? -2.576 6.266 -8.938 1 98.88 131 GLY B N 1
ATOM 2158 C CA . GLY B 1 131 ? -1.456 5.609 -8.281 1 98.88 131 GLY B CA 1
ATOM 2159 C C . GLY B 1 131 ? -0.109 6.039 -8.828 1 98.88 131 GLY B C 1
ATOM 2160 O O . GLY B 1 131 ? 0.005 6.387 -10.008 1 98.88 131 GLY B O 1
ATOM 2161 N N . LEU B 1 132 ? 0.866 6.09 -7.965 1 98.94 132 LEU B N 1
ATOM 2162 C CA . LEU B 1 132 ? 2.225 6.422 -8.383 1 98.94 132 LEU B CA 1
ATOM 2163 C C . LEU B 1 132 ? 3.232 5.457 -7.766 1 98.94 132 LEU B C 1
ATOM 2165 O O . LEU B 1 132 ? 2.98 4.883 -6.703 1 98.94 132 LEU B O 1
ATOM 2169 N N . VAL B 1 133 ? 4.383 5.289 -8.469 1 98.88 133 VAL B N 1
ATOM 2170 C CA . VAL B 1 133 ? 5.375 4.328 -7.996 1 98.88 133 VAL B CA 1
ATOM 2171 C C . VAL B 1 133 ? 6.777 4.898 -8.195 1 98.88 133 VAL B C 1
ATOM 2173 O O . VAL B 1 133 ? 7.008 5.688 -9.117 1 98.88 133 VAL B O 1
ATOM 2176 N N . GLN B 1 134 ? 7.609 4.578 -7.312 1 98.81 134 GLN B N 1
ATOM 2177 C CA . GLN B 1 134 ? 9.047 4.82 -7.406 1 98.81 134 GLN B CA 1
ATOM 2178 C C . GLN B 1 134 ? 9.836 3.627 -6.891 1 98.81 134 GLN B C 1
ATOM 2180 O O . GLN B 1 134 ? 9.422 2.965 -5.934 1 98.81 134 GLN B O 1
ATOM 2185 N N . PHE B 1 135 ? 10.953 3.293 -7.52 1 98.81 135 PHE B N 1
ATOM 2186 C CA . PHE B 1 135 ? 11.867 2.26 -7.055 1 98.81 135 PHE B CA 1
ATOM 2187 C C . PHE B 1 135 ? 13.148 2.877 -6.504 1 98.81 135 PHE B C 1
ATOM 2189 O O . PHE B 1 135 ? 13.719 3.787 -7.113 1 98.81 135 PHE B O 1
ATOM 2196 N N . VAL B 1 136 ? 13.57 2.391 -5.34 1 98.62 136 VAL B N 1
ATOM 2197 C CA . VAL B 1 136 ? 14.727 3.02 -4.703 1 98.62 136 VAL B CA 1
ATOM 2198 C C . VAL B 1 136 ? 15.695 1.946 -4.223 1 98.62 136 VAL B C 1
ATOM 2200 O O . VAL B 1 136 ? 15.32 0.783 -4.062 1 98.62 136 VAL B O 1
ATOM 2203 N N . ASP B 1 137 ? 16.922 2.369 -4.008 1 98.44 137 ASP B N 1
ATOM 2204 C CA . ASP B 1 137 ? 17.984 1.561 -3.402 1 98.44 137 ASP B CA 1
ATOM 2205 C C . ASP B 1 137 ? 18.375 2.104 -2.029 1 98.44 137 ASP B C 1
ATOM 2207 O O . ASP B 1 137 ? 18.047 3.246 -1.695 1 98.44 137 ASP B O 1
ATOM 2211 N N . PRO B 1 138 ? 19.016 1.248 -1.208 1 98 138 PRO B N 1
ATOM 2212 C CA . PRO B 1 138 ? 19.453 1.719 0.108 1 98 138 PRO B CA 1
ATOM 2213 C C . PRO B 1 138 ? 20.391 2.918 0.021 1 98 138 PRO B C 1
ATOM 2215 O O . PRO B 1 138 ? 21.062 3.102 -0.992 1 98 138 PRO B O 1
ATOM 2218 N N . VAL B 1 139 ? 20.344 3.764 1.126 1 92.88 139 VAL B N 1
ATOM 2219 C CA . VAL B 1 139 ? 21.328 4.84 1.244 1 92.88 139 VAL B CA 1
ATOM 2220 C C . VAL B 1 139 ? 22.734 4.258 1.232 1 92.88 139 VAL B C 1
ATOM 2222 O O . VAL B 1 139 ? 23 3.244 1.88 1 92.88 139 VAL B O 1
ATOM 2225 N N . PRO B 1 140 ? 23.547 4.875 0.314 1 85.88 140 PRO B N 1
ATOM 2226 C CA . PRO B 1 140 ? 24.922 4.367 0.278 1 85.88 140 PRO B CA 1
ATOM 2227 C C . PRO B 1 140 ? 25.609 4.41 1.644 1 85.88 140 PRO B C 1
ATOM 2229 O O . PRO B 1 140 ? 25.328 5.309 2.443 1 85.88 140 PRO B O 1
ATOM 2232 N N . LEU B 1 141 ? 26.141 3.346 2.1 1 67.19 141 LEU B N 1
ATOM 2233 C CA . LEU B 1 141 ? 26.906 3.293 3.336 1 67.19 141 LEU B CA 1
ATOM 2234 C C . LEU B 1 141 ? 27.969 4.387 3.357 1 67.19 141 LEU B C 1
ATOM 2236 O O . LEU B 1 141 ? 28.719 4.543 2.395 1 67.19 141 LEU B O 1
ATOM 2240 N N . SER B 1 142 ? 27.75 5.48 3.682 1 53.81 142 SER B N 1
ATOM 2241 C CA . SER B 1 142 ? 28.906 6.344 3.852 1 53.81 142 SER B CA 1
ATOM 2242 C C . SER B 1 142 ? 30.094 5.562 4.41 1 53.81 142 SER B C 1
ATOM 2244 O O . SER B 1 142 ? 29.938 4.727 5.297 1 53.81 142 SER B O 1
ATOM 2246 N N . ALA B 1 143 ? 31.312 5.5 3.795 1 42.69 143 ALA B N 1
ATOM 2247 C CA . ALA B 1 143 ? 32.562 5.121 4.406 1 42.69 143 ALA B CA 1
ATOM 2248 C C . ALA B 1 143 ? 32.781 5.832 5.738 1 42.69 143 ALA B C 1
ATOM 2250 O O . ALA B 1 143 ? 33.219 6.98 5.777 1 42.69 143 ALA B O 1
ATOM 2251 N N . ALA B 1 144 ? 31.844 6.012 6.59 1 42.12 144 ALA B N 1
ATOM 2252 C CA . ALA B 1 144 ? 32.125 6.633 7.879 1 42.12 144 ALA B CA 1
ATOM 2253 C C . ALA B 1 144 ? 33.406 6.047 8.5 1 42.12 144 ALA B C 1
ATOM 2255 O O . ALA B 1 144 ? 33.844 6.512 9.547 1 42.12 144 ALA B O 1
ATOM 2256 N N . GLU B 1 145 ? 33.688 4.777 8.32 1 42.31 145 GLU B N 1
ATOM 2257 C CA . GLU B 1 145 ? 34.781 4.293 9.172 1 42.31 145 GLU B CA 1
ATOM 2258 C C . GLU B 1 145 ? 36.062 5.062 8.906 1 42.31 145 GLU B C 1
ATOM 2260 O O . GLU B 1 145 ? 37.094 4.832 9.578 1 42.31 145 GLU B O 1
ATOM 2265 N N . SER B 1 146 ? 36.188 5.777 7.801 1 39.72 146 SER B N 1
ATOM 2266 C CA . SER B 1 146 ? 37.562 6.152 7.629 1 39.72 146 SER B CA 1
ATOM 2267 C C . SER B 1 146 ? 37.969 7.25 8.609 1 39.72 146 SER B C 1
ATOM 2269 O O . SER B 1 146 ? 39.125 7.699 8.609 1 39.72 146 SER B O 1
ATOM 2271 N N . THR B 1 147 ? 36.969 8.094 9.094 1 37.88 147 THR B N 1
ATOM 2272 C CA . THR B 1 147 ? 37.688 9.164 9.805 1 37.88 147 THR B CA 1
ATOM 2273 C C . THR B 1 147 ? 38.125 8.68 11.18 1 37.88 147 THR B C 1
ATOM 2275 O O . THR B 1 147 ? 37.625 9.109 12.203 1 37.88 147 THR B O 1
ATOM 2278 N N . ALA B 1 148 ? 37.938 7.387 11.562 1 40.72 148 ALA B N 1
ATOM 2279 C CA . ALA B 1 148 ? 38.406 7.074 12.906 1 40.72 148 ALA B CA 1
ATOM 2280 C C . ALA B 1 148 ? 39.875 7.504 13.094 1 40.72 148 ALA B C 1
ATOM 2282 O O . ALA B 1 148 ? 40.25 8.016 14.156 1 40.72 148 ALA B O 1
ATOM 2283 N N . THR B 1 149 ? 40.75 6.805 12.438 1 39.19 149 THR B N 1
ATOM 2284 C CA . THR B 1 149 ? 42.031 6.508 13.039 1 39.19 149 THR B CA 1
ATOM 2285 C C . THR B 1 149 ? 42.969 7.707 12.914 1 39.19 149 THR B C 1
ATOM 2287 O O . THR B 1 149 ? 44.156 7.629 13.305 1 39.19 149 THR B O 1
ATOM 2290 N N . SER B 1 150 ? 42.531 8.789 12.141 1 38.34 150 SER B N 1
ATOM 2291 C CA . SER B 1 150 ? 43.781 9.508 12.023 1 38.34 150 SER B CA 1
ATOM 2292 C C . SER B 1 150 ? 44.062 10.32 13.281 1 38.34 150 SER B C 1
ATOM 2294 O O . SER B 1 150 ? 44 11.547 13.258 1 38.34 150 SER B O 1
ATOM 2296 N N . GLY B 1 151 ? 43.25 10.062 14.43 1 30.62 151 GLY B N 1
ATOM 2297 C CA . GLY B 1 151 ? 43.656 10.867 15.57 1 30.62 151 GLY B CA 1
ATOM 2298 C C . GLY B 1 151 ? 45.062 10.539 16.047 1 30.62 151 GLY B C 1
ATOM 2299 O O . GLY B 1 151 ? 45.531 11.07 17.062 1 30.62 151 GLY B O 1
ATOM 2300 N N . ILE B 1 152 ? 45.75 9.414 15.781 1 33.06 152 ILE B N 1
ATOM 2301 C CA . ILE B 1 152 ? 46.875 9.172 16.703 1 33.06 152 ILE B CA 1
ATOM 2302 C C . ILE B 1 152 ? 47.906 10.258 16.531 1 33.06 152 ILE B C 1
ATOM 2304 O O . ILE B 1 152 ? 48.469 10.773 17.516 1 33.06 152 ILE B O 1
ATOM 2308 N N . LYS B 1 153 ? 48.375 10.961 15.453 1 26.23 153 LYS B N 1
ATOM 2309 C CA . LYS B 1 153 ? 49.688 11.5 15.844 1 26.23 153 LYS B CA 1
ATOM 2310 C C . LYS B 1 153 ? 49.531 12.805 16.609 1 26.23 153 LYS B C 1
ATOM 2312 O O . LYS B 1 153 ? 48.656 13.617 16.312 1 26.23 153 LYS B O 1
#

Solvent-accessible surface area (backbone atoms only — not comparable to full-atom values): 16563 Å² total; per-residue (Å²): 137,55,76,48,78,38,75,68,63,66,41,34,65,56,52,45,52,57,39,47,74,74,68,44,87,84,64,55,55,67,53,39,38,49,18,60,71,40,32,74,48,33,31,32,31,24,46,78,84,35,86,32,31,37,32,32,30,26,27,15,70,23,42,44,36,33,55,42,72,73,43,58,43,76,94,44,57,94,68,55,54,63,58,54,50,51,51,52,52,52,52,55,46,22,74,50,32,38,78,69,14,40,38,35,37,69,33,57,64,88,45,54,64,63,44,40,75,71,65,29,43,65,24,56,43,98,92,35,20,34,15,33,38,36,70,41,52,43,62,75,76,70,79,61,72,67,75,55,73,79,60,89,123,137,55,76,47,76,38,74,69,62,65,43,34,65,56,52,44,52,56,38,46,75,72,68,43,87,84,64,55,55,66,55,40,40,50,18,61,71,40,32,76,49,32,31,31,32,23,46,76,85,35,88,33,31,37,30,31,30,25,26,16,70,23,43,43,36,31,57,42,73,72,44,58,43,76,93,43,56,95,68,53,53,64,57,53,48,51,52,52,54,51,52,58,46,22,72,50,31,38,77,69,14,40,36,35,38,69,33,56,66,89,45,55,64,63,44,42,77,70,66,30,44,65,24,55,42,95,91,34,20,33,16,32,39,36,72,43,52,44,62,75,76,70,81,63,74,68,75,58,69,81,64,73,126

pLDDT: mean 93.22, std 16.42, range [21.69, 98.94]

Sequence (306 aa):
MCISIQQDALTAELYVSVRDAVGFYHYDREDARMALDGGLYSVVAYVDGQVAGIGRVVGDGRIAFFIKDLVVLPQYQGGGVGTAVLRALITRIREHCCNHAYIGLMATPGKESFYEEHGFLRRPAPGYGSGLVQFVDPVPLSAAESTATSGIKMCISIQQDALTAELYVSVRDAVGFYHYDREDARMALDGGLYSVVAYVDGQVAGIGRVVGDGRIAFFIKDLVVLPQYQGGGVGTAVLRALITRIREHCCNHAYIGLMATPGKESFYEEHGFLRRPAPGYGSGLVQFVDPVPLSAAESTATSGIK

Nearest PDB structures (foldseek):
  1y7r-assembly1_B  TM=8.717E-01  e=2.648E-14  Staphylococcus aureus
  2atr-assembly1_A  TM=8.317E-01  e=8.513E-10  Streptococcus pneumoniae TIGR4
  5jph-assembly2_A  TM=7.219E-01  e=1.165E-05  Staphylococcus aureus subsp. aureus COL
  8iyo-assembly3_C  TM=7.554E-01  e=3.332E-05  Helicobacter pylori 26695
  7rb3-assembly1_A  TM=6.757E-01  e=8.358E-05  Homo sapiens

Organism: Bifidobacterium longum (strain NCC 2705) (NCBI:txid206672)

Secondary structure (DSSP, 8-state):
--EEEEET---HHHHHHHHHHTTPPPPPHHHHHHHHHHSSEEEEEEETTEEEEEEEEEE-SSSEEEEEEEEE-GGGTTTTHHHHHHHHHHHHHHTT--TTEEEEEEPPTT-HHHHHTTTPEESSBTTB--EEEEEE-PPP----GGGSS----/--EEEEET---HHHHHHHHHHTTPPP--HHHHHHHHHHSSEEEEEEETTEEEEEEEEEE-SSSEEEEEEEEE-GGGTTTTHHHHHHHHHHHHHHTT--TTEEEEEEPPTT-HHHHHTTTPEESSBTTB--EEEEEE-PPP----GGGSSTT--

InterPro domains:
  IPR000182 GNAT domain [PF13673] (28-131)
  IPR000182 GNAT domain [PS51186] (1-142)
  IPR016181 Acyl-CoA N-acyltransferase [SSF55729] (13-122)
  IPR045039 Acetyltransferase NSI-like [PTHR43626] (17-124)

Radius of gyration: 21.23 Å; Cα contacts (8 Å, |Δi|>4): 635; chains: 2; bounding box: 83×61×49 Å